Protein AF-A0A9J6H574-F1 (afdb_monomer)

pLDDT: mean 75.11, std 22.9, range [31.8, 98.25]

Radius of gyration: 44.52 Å; Cα contacts (8 Å, |Δi|>4): 53; chains: 1; bounding box: 113×46×128 Å

Sequence (258 aa):
MANPFEQPQRWDEVLANVDYLVARPLTIRAIRERLDLLIGYFRRNDRVNLRKSGTEEQYGEKERLLQDVSDLAREFSYAPRTQPRKGNATAQRKPTELLLAQKTRDAALPTVRVPPAVRQQSCKRPAAPFAQHTEAATVDAVSFVTRESAQPCDSQQIRGLRGLQTLGMMLLEKREVNEFTIKQRELDLQEQRMAHGEERLALDERKLMLEEKKFHMEASSRAQEHKEIIQEVKKLFEEQEKRIEELVKENLSCFSKV

Organism: Haemaphysalis longicornis (NCBI:txid44386)

Secondary structure (DSSP, 8-state):
---TTT-GGGHHHHHHHHHHHH-S---HHHHHHHHHHHHHHHHTT-HHHHTTSS-HHHHHHHHHHHHHHHHHHHHTT--------SS----------------------------------------------------------------------TTSHHHHHHHHHHHHHHHHHHHHHHHHHHHHHHHHHHHHHHHHHHHHHHHHHHHHHHHHHHHHHHHHHHHHHHHHHHHHHHHHHHHHHHHHHHHHHHHTT-

Solvent-accessible surface area (backbone atoms only — not comparable to full-atom values): 16681 Å² total; per-residue (Å²): 134,88,56,52,80,80,38,78,72,46,40,57,58,53,41,55,55,47,31,68,72,67,72,47,95,73,48,62,66,58,53,49,55,54,48,22,46,50,50,48,34,56,80,65,65,40,56,72,73,65,65,75,66,76,56,76,68,55,45,54,54,50,50,52,53,49,48,55,52,48,52,53,30,56,76,63,69,55,76,65,82,55,77,79,76,85,83,77,90,74,84,77,81,80,90,85,88,91,78,87,89,82,89,87,84,88,84,84,89,89,88,90,87,86,89,87,86,90,88,87,89,79,89,85,84,84,85,88,86,92,86,90,86,86,89,88,82,89,82,89,85,84,89,86,88,83,83,90,83,92,78,92,78,79,98,75,75,76,80,66,61,61,59,56,53,54,53,51,50,54,52,50,54,52,48,51,54,49,51,51,52,51,52,50,53,50,50,53,52,48,51,52,54,48,52,56,50,50,53,52,50,53,52,53,52,52,50,48,54,52,50,52,51,50,50,50,52,50,54,50,50,52,52,49,54,54,50,50,51,52,51,51,54,50,50,54,50,56,52,50,52,52,52,50,52,48,53,52,50,52,53,53,57,59,64,76,76,112

Structure (mmCIF, N/CA/C/O backbone):
data_AF-A0A9J6H574-F1
#
_entry.id   AF-A0A9J6H574-F1
#
loop_
_atom_site.group_PDB
_atom_site.id
_atom_site.type_symbol
_atom_site.label_atom_id
_atom_site.label_alt_id
_atom_site.label_comp_id
_atom_site.label_asym_id
_atom_site.label_entity_id
_atom_site.label_seq_id
_atom_site.pdbx_PDB_ins_code
_atom_site.Cartn_x
_atom_site.Cartn_y
_atom_site.Cartn_z
_atom_site.occupancy
_atom_site.B_iso_or_equiv
_atom_site.auth_seq_id
_atom_site.auth_comp_id
_atom_site.auth_asym_id
_atom_site.auth_atom_id
_atom_site.pdbx_PDB_model_num
ATOM 1 N N . MET A 1 1 ? -21.290 -17.196 -9.070 1.00 53.72 1 MET A N 1
ATOM 2 C CA . MET A 1 1 ? -20.605 -17.224 -10.381 1.00 53.72 1 MET A CA 1
ATOM 3 C C . MET A 1 1 ? -19.699 -18.441 -10.393 1.00 53.72 1 MET A C 1
ATOM 5 O O . MET A 1 1 ? -19.029 -18.659 -9.394 1.00 53.72 1 MET A O 1
ATOM 9 N N . ALA A 1 2 ? -19.767 -19.278 -11.429 1.00 65.69 2 ALA A N 1
ATOM 10 C CA . ALA A 1 2 ? -19.024 -20.540 -11.482 1.00 65.69 2 ALA A CA 1
ATOM 11 C C . ALA A 1 2 ? -17.547 -20.294 -11.831 1.00 65.69 2 ALA A C 1
ATOM 13 O O . ALA A 1 2 ? -17.247 -19.473 -12.697 1.00 65.69 2 ALA A O 1
ATOM 14 N N . ASN A 1 3 ? -16.633 -20.983 -11.146 1.00 79.25 3 ASN A N 1
ATOM 15 C CA . ASN A 1 3 ? -15.198 -20.728 -11.234 1.00 79.25 3 ASN A CA 1
ATOM 16 C C . ASN A 1 3 ? -14.537 -21.536 -12.378 1.00 79.25 3 ASN A C 1
ATOM 18 O O . ASN A 1 3 ? -14.622 -22.768 -12.377 1.00 79.25 3 ASN A O 1
ATOM 22 N N . PRO A 1 4 ? -13.815 -20.900 -13.324 1.00 83.94 4 PRO A N 1
ATOM 23 C CA . PRO A 1 4 ? -13.096 -21.610 -14.385 1.00 83.94 4 PRO A CA 1
ATOM 24 C C . PRO A 1 4 ? -11.941 -22.497 -13.893 1.00 83.94 4 PRO A C 1
ATOM 26 O O . PRO A 1 4 ? -11.497 -23.381 -14.629 1.00 83.94 4 PRO A O 1
ATOM 29 N N . PHE A 1 5 ? -11.450 -22.309 -12.666 1.00 83.44 5 PHE A N 1
ATOM 30 C CA . PHE A 1 5 ? -10.445 -23.198 -12.073 1.00 83.44 5 PHE A CA 1
ATOM 31 C C . PHE A 1 5 ? -11.032 -24.516 -11.550 1.00 83.44 5 PHE A C 1
ATOM 33 O O . PHE A 1 5 ? -10.306 -25.501 -11.461 1.00 83.44 5 PHE A O 1
ATOM 40 N N . GLU A 1 6 ? -12.333 -24.556 -11.254 1.00 85.19 6 GLU A N 1
ATOM 41 C CA . GLU A 1 6 ? -13.034 -25.751 -10.771 1.00 85.19 6 GLU A CA 1
ATOM 42 C C . GLU A 1 6 ? -13.477 -26.655 -11.931 1.00 85.19 6 GLU A C 1
ATOM 44 O O . GLU A 1 6 ? -13.300 -27.871 -11.898 1.00 85.19 6 GLU A O 1
ATOM 49 N N . GLN A 1 7 ? -14.033 -26.051 -12.986 1.00 86.38 7 GLN A N 1
ATOM 50 C CA . GLN A 1 7 ? -14.589 -26.764 -14.136 1.00 86.38 7 GLN A CA 1
ATOM 51 C C . GLN A 1 7 ? -13.883 -26.340 -15.432 1.00 86.38 7 GLN A C 1
ATOM 53 O O . GLN A 1 7 ? -14.095 -25.222 -15.909 1.00 86.38 7 GLN A O 1
ATOM 58 N N . PRO A 1 8 ? -13.109 -27.234 -16.083 1.00 83.38 8 PRO A N 1
ATOM 59 C CA . PRO A 1 8 ? -12.386 -26.911 -17.314 1.00 83.38 8 PRO A CA 1
ATOM 60 C C . PRO A 1 8 ? -13.264 -26.422 -18.476 1.00 83.38 8 PRO A C 1
ATOM 62 O O . PRO A 1 8 ? -12.769 -25.673 -19.314 1.00 83.38 8 PRO A O 1
ATOM 65 N N . GLN A 1 9 ? -14.541 -26.815 -18.511 1.00 86.56 9 GLN A N 1
ATOM 66 C CA . GLN A 1 9 ? -15.521 -26.429 -19.538 1.00 86.56 9 GLN A CA 1
ATOM 67 C C . GLN A 1 9 ? -15.923 -24.947 -19.453 1.00 86.56 9 GLN A C 1
ATOM 69 O O . GLN A 1 9 ? -16.298 -24.332 -20.440 1.00 86.56 9 GLN A O 1
ATOM 74 N N . ARG A 1 10 ? -15.785 -24.309 -18.285 1.00 87.56 10 ARG A N 1
ATOM 75 C CA . ARG A 1 10 ? -16.146 -22.888 -18.110 1.00 87.56 10 ARG A CA 1
ATOM 76 C C . ARG A 1 10 ? -15.182 -21.934 -18.804 1.00 87.56 10 ARG A C 1
ATOM 78 O O . ARG A 1 10 ? -15.475 -20.754 -18.965 1.00 87.56 10 ARG A O 1
ATOM 85 N N . TRP A 1 11 ? -14.037 -22.438 -19.252 1.00 89.88 11 TRP A N 1
ATOM 86 C CA . TRP A 1 11 ? -13.137 -21.663 -20.092 1.00 89.88 11 TRP A CA 1
ATOM 87 C C . TRP A 1 11 ? -13.736 -21.328 -21.458 1.00 89.88 11 TRP A C 1
ATOM 89 O O . TRP A 1 11 ? -13.306 -20.343 -22.051 1.00 89.88 11 TRP A O 1
ATOM 99 N N . ASP A 1 12 ? -14.734 -22.085 -21.917 1.00 89.44 12 ASP A N 1
ATOM 100 C CA . ASP A 1 12 ? -15.471 -21.784 -23.145 1.00 89.44 12 ASP A CA 1
ATOM 101 C C . ASP A 1 12 ? -16.289 -20.489 -22.993 1.00 89.44 12 ASP A C 1
ATOM 103 O O . ASP A 1 12 ? -16.298 -19.644 -23.886 1.00 89.44 12 ASP A O 1
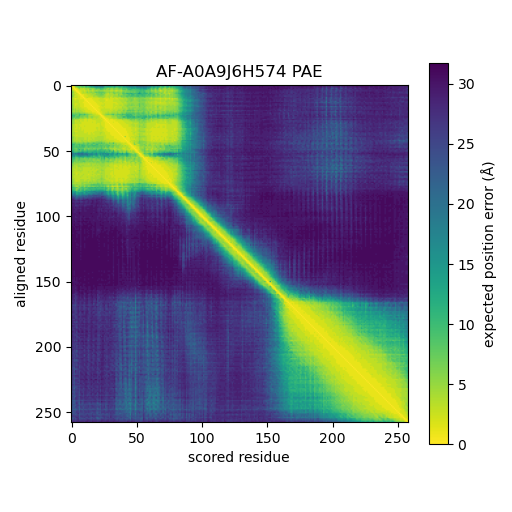ATOM 107 N N . GLU A 1 13 ? -16.894 -20.265 -21.820 1.00 89.75 13 GLU A N 1
ATOM 108 C CA . GLU A 1 13 ? -17.616 -19.023 -21.500 1.00 89.75 13 GLU A CA 1
ATOM 109 C C . GLU A 1 13 ? -16.662 -17.827 -21.400 1.00 89.75 13 GLU A C 1
ATOM 111 O O . GLU A 1 13 ? -16.940 -16.744 -21.917 1.00 89.75 13 GLU A O 1
ATOM 116 N N . VAL A 1 14 ? -15.501 -18.028 -20.764 1.00 89.94 14 VAL A N 1
ATOM 117 C CA . VAL A 1 14 ? -14.454 -17.000 -20.690 1.00 89.94 14 VAL A CA 1
ATOM 118 C C . VAL A 1 14 ? -13.953 -16.650 -22.090 1.00 89.94 14 VAL A C 1
ATOM 120 O O . VAL A 1 14 ? -13.779 -15.472 -22.389 1.00 89.94 14 VAL A O 1
ATOM 123 N N . LEU A 1 15 ? -13.753 -17.647 -22.956 1.00 90.88 15 LEU A N 1
ATOM 124 C CA . LEU A 1 15 ? -13.363 -17.424 -24.344 1.00 90.88 15 LEU A CA 1
ATOM 125 C C . LEU A 1 15 ? -14.415 -16.601 -25.089 1.00 90.88 15 LEU A C 1
ATOM 127 O O . LEU A 1 15 ? -14.055 -15.584 -25.669 1.00 90.88 15 LEU A O 1
ATOM 131 N N . ALA A 1 16 ? -15.694 -16.978 -25.018 1.00 88.88 16 ALA A N 1
ATOM 132 C CA . ALA A 1 16 ? -16.769 -16.251 -25.693 1.00 88.88 16 ALA A CA 1
ATOM 133 C C . ALA A 1 16 ? -16.827 -14.770 -25.271 1.00 88.88 16 ALA A C 1
ATOM 135 O O . ALA A 1 16 ? -16.942 -13.880 -26.116 1.00 88.88 16 ALA A O 1
ATOM 136 N N . ASN A 1 17 ? -16.676 -14.493 -23.972 1.00 89.62 17 ASN A N 1
ATOM 137 C CA . ASN A 1 17 ? -16.662 -13.127 -23.446 1.00 89.62 17 ASN A CA 1
ATOM 138 C C . ASN A 1 17 ? -15.433 -12.334 -23.912 1.00 89.62 17 ASN A C 1
ATOM 140 O O . ASN A 1 17 ? -15.542 -11.161 -24.266 1.00 89.62 17 ASN A O 1
ATOM 144 N N . VAL A 1 18 ? -14.252 -12.957 -23.910 1.00 89.50 18 VAL A N 1
ATOM 145 C CA . VAL A 1 18 ? -13.010 -12.294 -24.325 1.00 89.50 18 VAL A CA 1
ATOM 146 C C . VAL A 1 18 ? -12.987 -12.068 -25.838 1.00 89.50 18 VAL A C 1
ATOM 148 O O . VAL A 1 18 ? -12.584 -10.991 -26.271 1.00 89.50 18 VAL A O 1
ATOM 151 N N . ASP A 1 19 ? -13.458 -13.022 -26.638 1.00 89.75 19 ASP A N 1
ATOM 152 C CA . ASP A 1 19 ? -13.571 -12.883 -28.093 1.00 89.75 19 ASP A CA 1
ATOM 153 C C . ASP A 1 19 ? -14.522 -11.738 -28.467 1.00 89.75 19 ASP A C 1
ATOM 155 O O . ASP A 1 19 ? -14.195 -10.933 -29.343 1.00 89.75 19 ASP A O 1
ATOM 159 N N . TYR A 1 20 ? -15.646 -11.601 -27.751 1.00 89.06 20 TYR A N 1
ATOM 160 C CA . TYR A 1 20 ? -16.572 -10.477 -27.916 1.00 89.06 20 TYR A CA 1
ATOM 161 C C . TYR A 1 20 ? -15.906 -9.121 -27.628 1.00 89.06 20 TYR A C 1
ATOM 163 O O . TYR A 1 20 ? -16.097 -8.166 -28.378 1.00 89.06 20 TYR A O 1
ATOM 171 N N . LEU A 1 21 ? -15.089 -9.030 -26.573 1.00 88.69 21 LEU A N 1
ATOM 172 C CA . LEU A 1 21 ? -14.438 -7.778 -26.166 1.00 88.69 21 LEU A CA 1
ATOM 173 C C . LEU A 1 21 ? -13.226 -7.405 -27.027 1.00 88.69 21 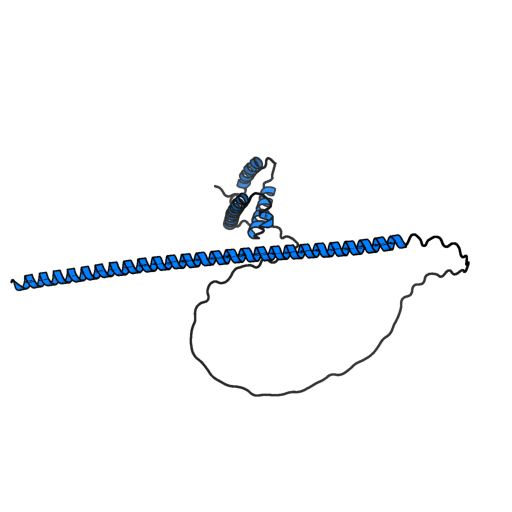LEU A C 1
ATOM 175 O O . LEU A 1 21 ? -13.002 -6.231 -27.316 1.00 88.69 21 LEU A O 1
ATOM 179 N N . VAL A 1 22 ? -12.403 -8.387 -27.395 1.00 86.38 22 VAL A N 1
ATOM 180 C CA . VAL A 1 22 ? -11.143 -8.161 -28.119 1.00 86.38 22 VAL A CA 1
ATOM 181 C C . VAL A 1 22 ? -11.378 -8.091 -29.632 1.00 86.38 22 VAL A C 1
ATOM 183 O O . VAL A 1 22 ? -10.509 -7.603 -30.358 1.00 86.38 22 VAL A O 1
ATOM 186 N N . ALA A 1 23 ? -12.545 -8.546 -30.111 1.00 86.12 23 ALA A N 1
ATOM 187 C CA . ALA A 1 23 ? -12.909 -8.624 -31.527 1.00 86.12 23 ALA A CA 1
ATOM 188 C C . ALA A 1 23 ? -11.833 -9.335 -32.375 1.00 86.12 23 ALA A C 1
ATOM 190 O O . ALA A 1 23 ? -11.574 -8.985 -33.529 1.00 86.12 23 ALA A O 1
ATOM 191 N N . ARG A 1 24 ? -11.153 -10.322 -31.779 1.00 84.94 24 ARG A N 1
ATOM 192 C CA . ARG A 1 24 ? -10.133 -11.163 -32.416 1.00 84.94 24 ARG A CA 1
ATOM 193 C C . ARG A 1 24 ? -10.326 -12.599 -31.944 1.00 84.94 24 ARG A C 1
ATOM 195 O O . ARG A 1 24 ? -10.570 -12.775 -30.755 1.00 84.94 24 ARG A O 1
ATOM 202 N N . PRO A 1 25 ? -10.152 -13.600 -32.822 1.00 83.06 25 PRO A N 1
ATOM 203 C CA . PRO A 1 25 ? -10.277 -14.995 -32.429 1.00 83.06 25 PRO A CA 1
ATOM 204 C C . PRO A 1 25 ? -9.109 -15.370 -31.517 1.00 83.06 25 PRO A C 1
ATOM 206 O O . PRO A 1 25 ? -7.952 -15.410 -31.952 1.00 83.06 25 PRO A O 1
ATOM 209 N N . LEU A 1 26 ? -9.396 -15.622 -30.245 1.00 89.31 26 LEU A N 1
ATOM 210 C CA . LEU A 1 26 ? -8.428 -16.164 -29.307 1.00 89.31 26 LEU A CA 1
ATOM 211 C C . LEU A 1 26 ? -8.672 -17.659 -29.112 1.00 89.31 26 LEU A C 1
ATOM 213 O O . LEU A 1 26 ? -9.647 -18.246 -29.565 1.00 89.31 26 LEU A O 1
ATOM 217 N N . THR A 1 27 ? -7.712 -18.319 -28.476 1.00 92.44 27 THR A N 1
ATOM 218 C CA . THR A 1 27 ? -7.868 -19.715 -28.063 1.00 92.44 27 THR A CA 1
ATOM 219 C C . THR A 1 27 ? -7.874 -19.771 -26.545 1.00 92.44 27 THR A C 1
ATOM 221 O O . THR A 1 27 ? -7.185 -18.981 -25.894 1.00 92.44 27 THR A O 1
ATOM 224 N N . ILE A 1 28 ? -8.579 -20.748 -25.965 1.00 90.69 28 ILE A N 1
ATOM 225 C CA . ILE A 1 28 ? -8.560 -21.006 -24.511 1.00 90.69 28 ILE A CA 1
ATOM 226 C C . ILE A 1 28 ? -7.122 -21.091 -23.999 1.00 90.69 28 ILE A C 1
ATOM 228 O O . ILE A 1 28 ? -6.782 -20.550 -22.948 1.00 90.69 28 ILE A O 1
ATOM 232 N N . ARG A 1 29 ? -6.253 -21.743 -24.779 1.00 91.06 29 ARG A N 1
ATOM 233 C CA . ARG A 1 29 ? -4.828 -21.851 -24.486 1.00 91.06 29 ARG A CA 1
ATOM 234 C C . ARG A 1 29 ? -4.163 -20.478 -24.380 1.00 91.06 29 ARG A C 1
ATOM 236 O O . ARG A 1 29 ? -3.498 -20.229 -23.383 1.00 91.06 29 ARG A O 1
ATOM 243 N N . ALA A 1 30 ? -4.363 -19.593 -25.357 1.00 89.00 30 ALA A N 1
ATOM 244 C CA . ALA A 1 30 ? -3.785 -18.249 -25.338 1.00 89.00 30 ALA A CA 1
ATOM 245 C C . ALA A 1 30 ? -4.279 -17.422 -24.138 1.00 89.00 30 ALA A C 1
ATOM 247 O O . ALA A 1 30 ? -3.493 -16.707 -23.517 1.00 89.00 30 ALA A O 1
ATOM 248 N N . ILE A 1 31 ? -5.560 -17.553 -23.774 1.00 90.69 31 ILE A N 1
ATOM 249 C CA . ILE A 1 31 ? -6.139 -16.871 -22.607 1.00 90.69 31 ILE A CA 1
ATOM 250 C C . ILE A 1 31 ? -5.502 -17.390 -21.314 1.00 90.69 31 ILE A C 1
ATOM 252 O O . ILE A 1 31 ? -5.059 -16.590 -20.491 1.00 90.69 31 ILE A O 1
ATOM 256 N N . ARG A 1 32 ? -5.389 -18.713 -21.150 1.00 90.88 32 ARG A N 1
ATOM 257 C CA . ARG A 1 32 ? -4.738 -19.333 -19.984 1.00 90.88 32 ARG A CA 1
ATOM 258 C C . ARG A 1 32 ? -3.267 -18.951 -19.876 1.00 90.88 32 ARG A C 1
ATOM 260 O O . ARG A 1 32 ? -2.828 -18.534 -18.812 1.00 90.88 32 ARG A O 1
ATOM 267 N N . GLU A 1 33 ? -2.518 -19.023 -20.975 1.00 90.25 33 GLU A N 1
ATOM 268 C CA . GLU A 1 33 ? -1.108 -18.614 -21.013 1.00 90.25 33 GLU A CA 1
ATOM 269 C C . GLU A 1 33 ? -0.953 -17.137 -20.627 1.00 90.25 33 GLU A C 1
ATOM 271 O O . GLU A 1 33 ? -0.072 -16.778 -19.841 1.00 90.25 33 GLU A O 1
ATOM 276 N N . ARG A 1 34 ? -1.842 -16.267 -21.122 1.00 89.75 34 ARG A N 1
ATOM 277 C CA . ARG A 1 34 ? -1.845 -14.852 -20.747 1.00 89.75 34 ARG A CA 1
ATOM 278 C C . ARG A 1 34 ? -2.180 -14.651 -19.271 1.00 89.75 34 ARG A C 1
ATOM 280 O O . ARG A 1 34 ? -1.541 -13.817 -18.628 1.00 89.75 34 ARG A O 1
ATOM 287 N N . LEU A 1 35 ? -3.148 -15.389 -18.738 1.00 90.19 35 LEU A N 1
ATOM 288 C CA . LEU A 1 35 ? -3.532 -15.309 -17.334 1.00 90.19 35 LEU A CA 1
ATOM 289 C C . LEU A 1 35 ? -2.399 -15.777 -16.414 1.00 90.19 35 LEU A C 1
ATOM 291 O O . LEU A 1 35 ? -2.045 -15.067 -15.476 1.00 90.19 35 LEU A O 1
ATOM 295 N N . ASP A 1 36 ? -1.771 -16.909 -16.729 1.00 90.94 36 ASP A N 1
ATOM 296 C CA . ASP A 1 36 ? -0.627 -17.447 -15.991 1.00 90.94 36 ASP A CA 1
ATOM 297 C C . ASP A 1 36 ? 0.532 -16.446 -15.947 1.00 90.94 36 ASP A C 1
ATOM 299 O O . ASP A 1 36 ? 1.157 -16.254 -14.901 1.00 90.94 36 ASP A O 1
ATOM 303 N N . LEU A 1 37 ? 0.802 -15.755 -17.061 1.00 90.19 37 LEU A N 1
ATOM 304 C CA . LEU A 1 37 ? 1.796 -14.683 -17.106 1.00 90.19 37 LEU A CA 1
ATOM 305 C C . LEU A 1 37 ? 1.426 -13.516 -16.184 1.00 90.19 37 LEU A C 1
ATOM 307 O O . LEU A 1 37 ? 2.292 -13.028 -15.458 1.00 90.19 37 LEU A O 1
ATOM 311 N N . LEU A 1 38 ? 0.164 -13.076 -16.187 1.00 90.06 38 LEU A N 1
ATOM 312 C CA . LEU A 1 38 ? -0.302 -11.974 -15.340 1.00 90.06 38 LEU A CA 1
ATOM 313 C C . LEU A 1 38 ? -0.234 -12.325 -13.850 1.00 90.06 38 LEU A C 1
ATOM 315 O O . LEU A 1 38 ? 0.330 -11.549 -13.080 1.00 90.06 38 LEU A O 1
ATOM 319 N N . ILE A 1 39 ? -0.712 -13.509 -13.458 1.00 90.44 39 ILE A N 1
ATOM 320 C CA . ILE A 1 39 ? -0.572 -14.030 -12.089 1.00 90.44 39 ILE A CA 1
ATOM 321 C C . ILE A 1 39 ? 0.915 -14.147 -11.727 1.00 90.44 39 ILE A C 1
ATOM 323 O O . ILE A 1 39 ? 1.331 -13.806 -10.621 1.00 90.44 39 ILE A O 1
ATOM 327 N N . GLY A 1 40 ? 1.748 -14.576 -12.675 1.00 88.69 40 GLY A N 1
ATOM 328 C CA . GLY A 1 40 ? 3.192 -14.669 -12.512 1.00 88.69 40 GLY A CA 1
ATOM 329 C C . GLY A 1 40 ? 3.893 -13.334 -12.274 1.00 88.69 40 GLY A C 1
ATOM 330 O O . GLY A 1 40 ? 4.846 -13.293 -11.494 1.00 88.69 40 GLY A O 1
ATOM 331 N N . TYR A 1 41 ? 3.466 -12.261 -12.942 1.00 88.31 41 TYR A N 1
ATOM 332 C CA . TYR A 1 41 ? 3.966 -10.907 -12.687 1.00 88.31 41 TYR A CA 1
ATOM 333 C C . TYR A 1 41 ? 3.453 -10.367 -11.356 1.00 88.31 41 TYR A C 1
ATOM 335 O O . TYR A 1 41 ? 4.230 -9.782 -10.604 1.00 88.31 41 TYR A O 1
ATOM 343 N N . PHE A 1 42 ? 2.182 -10.624 -11.043 1.00 89.06 42 PHE A N 1
ATOM 344 C CA . PHE A 1 42 ? 1.550 -10.215 -9.794 1.00 89.06 42 PHE A CA 1
ATOM 345 C C . PHE A 1 42 ? 2.245 -10.828 -8.574 1.00 89.06 42 PHE A C 1
ATOM 347 O O . PHE A 1 42 ? 2.722 -10.103 -7.706 1.00 89.06 42 PHE A O 1
ATOM 354 N N . ARG A 1 43 ? 2.450 -12.152 -8.562 1.00 86.88 43 ARG A N 1
ATOM 355 C CA . ARG A 1 43 ? 3.162 -12.856 -7.478 1.00 86.88 43 ARG A CA 1
ATOM 356 C C . ARG A 1 43 ? 4.620 -12.415 -7.311 1.00 86.88 43 ARG A C 1
ATOM 358 O O . ARG A 1 43 ? 5.179 -12.558 -6.231 1.00 86.88 43 ARG A O 1
ATOM 365 N N . ARG A 1 44 ? 5.245 -11.894 -8.373 1.00 87.12 44 ARG A N 1
ATOM 366 C CA . ARG A 1 44 ? 6.612 -11.337 -8.358 1.00 87.12 44 ARG A CA 1
ATOM 367 C C . ARG A 1 44 ? 6.653 -9.835 -8.066 1.00 87.12 44 ARG A C 1
ATOM 369 O O . ARG A 1 44 ? 7.734 -9.252 -8.085 1.00 87.12 44 ARG A O 1
ATOM 376 N N . ASN A 1 45 ? 5.497 -9.217 -7.826 1.00 83.50 45 ASN A N 1
ATOM 377 C CA . ASN A 1 45 ? 5.334 -7.780 -7.634 1.00 83.50 45 ASN A CA 1
ATOM 378 C C . ASN A 1 45 ? 6.005 -6.943 -8.746 1.00 83.50 45 ASN A C 1
ATOM 380 O O . ASN A 1 45 ? 6.581 -5.882 -8.501 1.00 83.50 45 ASN A O 1
ATOM 384 N N . ASP A 1 46 ? 5.966 -7.435 -9.991 1.00 83.38 46 ASP A N 1
ATOM 385 C CA . ASP A 1 46 ? 6.578 -6.779 -11.151 1.00 83.38 46 ASP A CA 1
ATOM 386 C C . ASP A 1 46 ? 5.668 -5.661 -11.678 1.00 83.38 46 ASP A C 1
ATOM 388 O O . ASP A 1 46 ? 5.002 -5.763 -12.718 1.00 83.38 46 ASP A O 1
ATOM 392 N N . ARG A 1 47 ? 5.625 -4.569 -10.909 1.00 80.12 47 ARG A N 1
ATOM 393 C CA . ARG A 1 47 ? 4.775 -3.405 -11.179 1.00 80.12 47 ARG A CA 1
ATOM 394 C C . ARG A 1 47 ? 5.097 -2.743 -12.512 1.00 80.12 47 ARG A C 1
ATOM 396 O O . ARG A 1 47 ? 4.199 -2.179 -13.120 1.00 80.12 47 ARG A O 1
ATOM 403 N N . VAL A 1 48 ? 6.330 -2.850 -13.007 1.00 78.31 48 VAL A N 1
ATOM 404 C CA . VAL A 1 48 ? 6.724 -2.276 -14.303 1.00 78.31 48 VAL A CA 1
ATOM 405 C C . VAL A 1 48 ? 6.000 -2.977 -15.448 1.00 78.31 48 VAL A C 1
ATOM 407 O O . VAL A 1 48 ? 5.508 -2.312 -16.352 1.00 78.31 48 VAL A O 1
ATOM 410 N N . ASN A 1 49 ? 5.886 -4.308 -15.418 1.00 76.44 49 ASN A N 1
ATOM 411 C CA . ASN A 1 49 ? 5.164 -5.046 -16.458 1.00 76.44 49 ASN A CA 1
ATO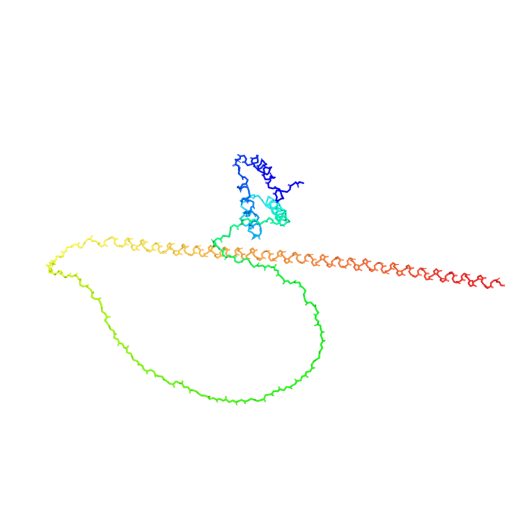M 412 C C . ASN A 1 49 ? 3.638 -4.974 -16.299 1.00 76.44 49 ASN A C 1
ATOM 414 O O . ASN A 1 49 ? 2.919 -4.992 -17.300 1.00 76.44 49 ASN A O 1
ATOM 418 N N . LEU A 1 50 ? 3.137 -4.828 -15.070 1.00 76.56 50 LEU A N 1
ATOM 419 C CA . LEU A 1 50 ? 1.712 -4.606 -14.801 1.00 76.56 50 LEU A CA 1
ATOM 420 C C . LEU A 1 50 ? 1.239 -3.209 -15.240 1.00 76.56 50 LEU A C 1
ATOM 422 O O . LEU A 1 50 ? 0.119 -3.108 -15.751 1.00 76.56 50 LEU A O 1
ATOM 426 N N . ARG A 1 51 ? 2.117 -2.195 -15.125 1.00 80.38 51 ARG A N 1
ATOM 427 C CA . ARG A 1 51 ? 1.908 -0.773 -15.468 1.00 80.38 51 ARG A CA 1
ATOM 428 C C . ARG A 1 51 ? 2.084 -0.404 -16.948 1.00 80.38 51 ARG A C 1
ATOM 430 O O . ARG A 1 51 ? 2.158 0.767 -17.287 1.00 80.38 51 ARG A O 1
ATOM 437 N N . LYS A 1 52 ? 2.202 -1.373 -17.855 1.00 73.00 52 LYS A N 1
ATOM 438 C CA . LYS A 1 52 ? 2.383 -1.090 -19.296 1.00 73.00 52 LYS A CA 1
ATOM 439 C C . LYS A 1 52 ? 1.082 -0.786 -20.047 1.00 73.00 52 LYS A C 1
ATOM 441 O O . LYS A 1 52 ? 1.123 -0.553 -21.249 1.00 73.00 52 LYS A O 1
ATOM 446 N N . SER A 1 53 ? -0.069 -0.847 -19.385 1.00 57.62 53 SER A N 1
ATOM 447 C CA . SER A 1 53 ? -1.381 -0.809 -20.037 1.00 57.62 53 SER A CA 1
ATOM 448 C C . SER A 1 53 ? -2.416 -0.089 -19.164 1.00 57.62 53 SER A C 1
ATOM 450 O O . SER A 1 53 ? -2.994 -0.742 -18.295 1.00 57.62 53 SER A O 1
ATOM 452 N N . GLY A 1 54 ? -2.643 1.210 -19.395 1.00 66.25 54 GLY A N 1
ATOM 453 C CA . GLY A 1 54 ? -3.730 1.983 -18.773 1.00 66.25 54 GLY A CA 1
ATOM 454 C C . GLY A 1 54 ? -3.342 3.244 -17.985 1.00 66.25 54 GLY A C 1
ATOM 455 O O . GLY A 1 54 ? -2.166 3.596 -17.865 1.00 66.25 54 GLY A O 1
ATOM 456 N N . THR A 1 55 ? -4.365 3.934 -17.477 1.00 73.56 55 THR A N 1
ATOM 457 C CA . THR A 1 55 ? -4.285 5.037 -16.500 1.00 73.56 55 THR A CA 1
ATOM 458 C C . THR A 1 55 ? -4.145 4.499 -15.067 1.00 73.56 55 THR A C 1
ATOM 460 O O . THR A 1 55 ? -4.304 3.302 -14.832 1.00 73.56 55 THR A O 1
ATOM 463 N N . GLU A 1 56 ? -3.837 5.362 -14.090 1.00 72.62 56 GLU A N 1
ATOM 464 C CA . GLU A 1 56 ? -3.612 4.956 -12.688 1.00 72.62 56 GLU A CA 1
ATOM 465 C C . GLU A 1 56 ? -4.779 4.156 -12.082 1.00 72.62 56 GLU A C 1
ATOM 467 O O . GLU A 1 56 ? -4.565 3.102 -11.482 1.00 72.62 56 GLU A O 1
ATOM 472 N N . GLU A 1 57 ? -6.013 4.591 -12.328 1.00 73.12 57 GLU A N 1
ATOM 473 C CA . GLU A 1 57 ? -7.231 3.937 -11.831 1.00 73.12 57 GLU A CA 1
ATOM 474 C C . GLU A 1 57 ? -7.423 2.531 -12.416 1.00 73.12 57 GLU A C 1
ATOM 476 O O . GLU A 1 57 ? -7.747 1.583 -11.697 1.00 73.12 57 GLU A O 1
ATOM 481 N N . GLN A 1 58 ? -7.116 2.362 -13.706 1.00 80.06 58 GLN A N 1
ATOM 482 C CA . GLN A 1 58 ? -7.181 1.066 -14.387 1.00 80.06 58 GLN A CA 1
ATOM 483 C C . GLN A 1 58 ? -6.166 0.070 -13.809 1.00 80.06 58 GLN A C 1
ATOM 485 O O . GLN A 1 58 ? -6.406 -1.139 -13.820 1.00 80.06 58 GLN A O 1
ATOM 490 N N . TYR A 1 59 ? -5.033 0.548 -13.277 1.00 82.12 59 TYR A N 1
ATOM 491 C CA . TYR A 1 59 ? -4.074 -0.321 -12.594 1.00 82.12 59 TYR A CA 1
ATOM 492 C C . TYR A 1 59 ? -4.577 -0.800 -11.243 1.00 82.12 59 TYR A C 1
ATOM 494 O O . TYR A 1 59 ? -4.386 -1.975 -10.940 1.00 82.12 59 TYR A O 1
ATOM 502 N N . GLY A 1 60 ? -5.211 0.073 -10.458 1.00 83.50 60 GLY A N 1
ATOM 503 C CA . GLY A 1 60 ? -5.764 -0.301 -9.157 1.00 83.50 60 GLY A CA 1
ATOM 504 C C . GLY A 1 60 ? -6.837 -1.381 -9.288 1.00 83.50 60 GLY A C 1
ATOM 505 O O . GLY A 1 60 ? -6.790 -2.397 -8.595 1.00 83.50 60 GLY A O 1
ATOM 506 N N . GLU A 1 61 ? -7.755 -1.215 -10.243 1.00 86.31 61 GLU A N 1
ATOM 507 C CA . GLU A 1 61 ? -8.783 -2.220 -10.529 1.00 86.31 61 GLU A CA 1
ATOM 508 C C . GLU A 1 61 ? -8.169 -3.537 -11.022 1.00 86.31 61 GLU A C 1
ATOM 510 O O . GLU A 1 61 ? -8.492 -4.610 -10.514 1.00 86.31 61 GLU A O 1
ATOM 515 N N . LYS A 1 62 ? -7.208 -3.472 -11.949 1.00 89.25 62 LYS A N 1
ATOM 516 C CA . LYS A 1 62 ? -6.486 -4.652 -12.438 1.00 89.25 62 LYS A CA 1
ATOM 517 C C . LYS A 1 62 ? -5.718 -5.378 -11.327 1.00 89.25 62 LYS A C 1
ATOM 519 O O . LYS A 1 62 ? -5.680 -6.605 -11.337 1.00 89.25 62 LYS A O 1
ATOM 524 N N . GLU A 1 63 ? -5.095 -4.660 -10.391 1.00 89.31 63 GLU A N 1
ATOM 525 C CA . GLU A 1 63 ? -4.383 -5.242 -9.241 1.00 89.31 63 GLU A CA 1
ATOM 526 C C . GLU A 1 63 ? -5.362 -5.971 -8.314 1.00 89.31 63 GLU A C 1
ATOM 528 O O . GLU A 1 63 ? -5.107 -7.116 -7.944 1.00 89.31 63 GLU A O 1
ATOM 533 N N . ARG A 1 64 ? -6.521 -5.361 -8.033 1.00 91.50 64 ARG A N 1
ATOM 534 C CA . ARG A 1 64 ? -7.600 -5.986 -7.258 1.00 91.50 64 ARG A CA 1
ATOM 535 C C . ARG A 1 64 ? -8.129 -7.255 -7.931 1.00 91.50 64 ARG A C 1
ATOM 537 O O . ARG A 1 64 ? -8.190 -8.297 -7.292 1.00 91.50 64 ARG A O 1
ATOM 544 N N . LEU A 1 65 ? -8.426 -7.200 -9.229 1.00 92.12 65 LEU A N 1
ATOM 545 C CA . LEU A 1 65 ? -8.894 -8.366 -9.985 1.00 92.12 65 LEU A CA 1
ATOM 546 C C . LEU A 1 65 ? -7.848 -9.490 -10.014 1.00 92.12 65 LEU A C 1
ATOM 548 O O . LEU A 1 65 ? -8.191 -10.665 -9.918 1.00 92.12 65 LEU A O 1
ATOM 552 N N . LEU A 1 66 ? -6.560 -9.153 -10.134 1.00 92.31 66 LEU A N 1
ATOM 553 C CA . LEU A 1 66 ? -5.487 -10.148 -10.091 1.00 92.31 66 LEU A CA 1
ATOM 554 C C . LEU A 1 66 ? -5.299 -10.758 -8.701 1.00 92.31 66 LEU A C 1
ATOM 556 O O . LEU A 1 66 ? -4.948 -11.936 -8.622 1.00 92.31 66 LEU A O 1
ATOM 560 N N . GLN A 1 67 ? -5.549 -9.998 -7.634 1.00 92.62 67 GLN A N 1
ATOM 561 C CA . GLN A 1 67 ? -5.590 -10.525 -6.273 1.00 92.62 67 GLN A CA 1
ATOM 562 C C . GLN A 1 67 ? -6.724 -11.548 -6.132 1.00 92.62 67 GLN A C 1
ATOM 564 O O . GLN A 1 67 ? -6.444 -12.692 -5.776 1.00 92.62 67 GLN A O 1
ATOM 569 N N . ASP A 1 68 ? -7.951 -11.189 -6.525 1.00 92.25 68 ASP A N 1
ATOM 570 C CA . ASP A 1 68 ? -9.122 -12.075 -6.458 1.00 92.25 68 ASP A CA 1
ATOM 571 C C . ASP A 1 68 ? -8.891 -13.372 -7.255 1.00 92.25 68 ASP A C 1
ATOM 573 O O . ASP A 1 68 ? -9.107 -14.482 -6.766 1.00 92.25 68 ASP A O 1
ATOM 577 N N . VAL A 1 69 ? -8.362 -13.255 -8.478 1.00 91.00 69 VAL A N 1
ATOM 578 C CA . VAL A 1 69 ? -8.030 -14.412 -9.322 1.00 91.00 69 VAL A CA 1
ATOM 579 C C . VAL A 1 69 ? -6.887 -15.243 -8.731 1.00 91.00 69 VAL A C 1
ATOM 581 O O . VAL A 1 69 ? -6.896 -16.468 -8.846 1.00 91.00 69 VAL A O 1
ATOM 584 N N . SER A 1 70 ? -5.892 -14.615 -8.099 1.00 89.44 70 SER A N 1
ATOM 585 C CA . SER A 1 70 ? -4.793 -15.332 -7.445 1.00 89.44 70 SER A CA 1
ATOM 586 C C . SER A 1 70 ? -5.265 -16.092 -6.204 1.00 89.44 70 SER A C 1
ATOM 588 O O . SER A 1 70 ? -4.768 -17.195 -5.959 1.00 89.44 70 SER A O 1
ATOM 590 N N . ASP A 1 71 ? -6.197 -15.531 -5.432 1.00 90.25 71 ASP A N 1
ATOM 591 C CA . ASP A 1 71 ? -6.806 -16.200 -4.283 1.00 90.25 71 ASP A CA 1
ATOM 592 C C . ASP A 1 71 ? -7.677 -17.381 -4.729 1.00 90.25 71 ASP A C 1
ATOM 594 O O . ASP A 1 71 ? -7.492 -18.482 -4.211 1.00 90.25 71 ASP A O 1
ATOM 598 N N . LEU A 1 72 ? -8.500 -17.210 -5.772 1.00 89.44 72 LEU A N 1
ATOM 599 C CA . LEU A 1 72 ? -9.252 -18.310 -6.394 1.00 89.44 72 LEU A CA 1
ATOM 600 C C . LEU A 1 72 ? -8.322 -19.403 -6.936 1.00 89.44 72 LEU A C 1
ATOM 602 O O . LEU A 1 72 ? -8.547 -20.590 -6.719 1.00 89.44 72 LEU A O 1
ATOM 606 N N . ALA A 1 73 ? -7.232 -19.032 -7.608 1.00 87.69 73 ALA A N 1
ATOM 607 C CA . ALA A 1 73 ? -6.247 -20.006 -8.066 1.00 87.69 73 ALA A CA 1
ATOM 608 C C . ALA A 1 73 ? -5.611 -20.773 -6.891 1.00 87.69 73 ALA A C 1
ATOM 610 O O . ALA A 1 73 ? -5.322 -21.961 -7.019 1.00 87.69 73 ALA A O 1
ATOM 611 N N . ARG A 1 74 ? -5.397 -20.120 -5.739 1.00 87.94 74 ARG A N 1
ATOM 612 C CA . ARG A 1 74 ? -4.853 -20.765 -4.534 1.00 87.94 74 ARG A CA 1
ATOM 613 C C . ARG A 1 74 ? -5.861 -21.725 -3.901 1.00 87.94 74 ARG A C 1
ATOM 615 O O . ARG A 1 74 ? -5.465 -22.820 -3.519 1.00 87.94 74 ARG A O 1
ATOM 622 N N . GLU A 1 75 ? -7.128 -21.334 -3.819 1.00 89.19 75 GLU A N 1
ATOM 623 C CA . GLU A 1 75 ? -8.214 -22.140 -3.247 1.00 89.19 75 GLU A CA 1
ATOM 624 C C . GLU A 1 75 ? -8.408 -23.464 -4.003 1.00 89.19 75 GLU A C 1
ATOM 626 O O . GLU A 1 75 ? -8.517 -24.523 -3.391 1.00 89.19 75 GLU A O 1
ATOM 631 N N . PHE A 1 76 ? -8.324 -23.430 -5.334 1.00 85.06 76 PHE A N 1
ATOM 632 C CA . PHE A 1 76 ? -8.499 -24.609 -6.191 1.00 85.06 76 PHE A CA 1
ATOM 633 C C . PHE A 1 76 ? -7.175 -25.302 -6.561 1.00 85.06 76 PHE A C 1
ATOM 635 O O . PHE A 1 76 ? -7.125 -26.100 -7.495 1.00 85.06 76 PHE A O 1
ATOM 642 N N . SER A 1 77 ? -6.084 -25.010 -5.839 1.00 82.88 77 SER A N 1
ATOM 643 C CA . SER A 1 77 ? -4.747 -25.592 -6.069 1.00 82.88 77 SER A CA 1
ATOM 644 C C . SER A 1 77 ? -4.229 -25.451 -7.512 1.00 82.88 77 SER A C 1
ATOM 646 O O . SER A 1 77 ? -3.432 -26.261 -7.993 1.00 82.88 77 SER A O 1
ATOM 648 N N . TYR A 1 78 ? -4.650 -24.402 -8.218 1.00 83.12 78 TYR A N 1
ATOM 649 C CA . TYR A 1 78 ? -4.199 -24.104 -9.568 1.00 83.12 78 TYR A CA 1
ATOM 650 C C . TYR A 1 78 ? -2.770 -23.544 -9.537 1.00 83.12 78 TYR A C 1
ATOM 652 O O . TYR A 1 78 ? -2.492 -22.468 -8.993 1.00 83.12 78 TYR A O 1
ATOM 660 N N . ALA A 1 79 ? -1.843 -24.285 -10.145 1.00 78.88 79 ALA A N 1
ATOM 661 C CA . ALA A 1 79 ? -0.453 -23.881 -10.295 1.00 78.88 79 ALA A CA 1
ATOM 662 C C . ALA A 1 79 ? -0.249 -23.181 -11.655 1.00 78.88 79 ALA A C 1
ATOM 664 O O . ALA A 1 79 ? -0.191 -23.868 -12.680 1.00 78.88 79 ALA A O 1
ATOM 665 N N . PRO A 1 80 ? -0.114 -21.838 -11.697 1.00 78.25 80 PRO A N 1
ATOM 666 C CA . PRO A 1 80 ? 0.134 -21.128 -12.947 1.00 78.25 80 PRO A CA 1
ATOM 667 C C . PRO A 1 80 ? 1.471 -21.575 -13.543 1.00 78.25 80 PRO A C 1
ATOM 669 O O . PRO A 1 80 ? 2.501 -21.593 -12.858 1.00 78.25 80 PRO A O 1
ATOM 672 N N . ARG A 1 81 ? 1.479 -21.921 -14.833 1.00 73.06 81 ARG A N 1
ATOM 673 C CA . ARG A 1 81 ? 2.677 -22.390 -15.540 1.00 73.06 81 ARG A CA 1
ATOM 674 C C . ARG A 1 81 ? 3.539 -21.207 -15.958 1.00 73.06 81 ARG A C 1
ATOM 676 O O . ARG A 1 81 ? 3.700 -20.897 -17.134 1.00 73.06 81 ARG A O 1
ATOM 683 N N . THR A 1 82 ? 4.137 -20.530 -14.987 1.00 68.81 82 THR A N 1
ATOM 684 C CA . THR A 1 82 ? 5.111 -19.482 -15.284 1.00 68.81 82 THR A CA 1
ATOM 685 C C . THR A 1 82 ? 6.447 -20.132 -15.606 1.00 68.81 82 THR A C 1
ATOM 687 O O . THR A 1 82 ? 7.115 -20.639 -14.704 1.00 68.81 82 THR A O 1
ATOM 690 N N . GLN A 1 83 ? 6.859 -20.124 -16.877 1.00 56.34 83 GLN A N 1
ATOM 691 C CA . GLN A 1 83 ? 8.216 -20.552 -17.209 1.00 56.34 83 GLN A CA 1
ATOM 692 C C . GLN A 1 83 ? 9.234 -19.671 -16.461 1.00 56.34 83 GLN A C 1
ATOM 694 O O . GLN A 1 83 ? 9.095 -18.437 -16.451 1.00 56.34 83 GLN A O 1
ATOM 699 N N . PRO A 1 84 ? 10.247 -20.268 -15.806 1.00 51.22 84 PRO A N 1
ATOM 700 C CA . PRO A 1 84 ? 11.303 -19.498 -15.177 1.00 51.22 84 PRO A CA 1
ATOM 701 C C . PRO A 1 84 ? 12.050 -18.725 -16.263 1.00 51.22 84 PRO A C 1
ATOM 703 O O . PRO A 1 84 ? 12.529 -19.292 -17.244 1.00 51.22 84 PRO A O 1
ATOM 706 N N . ARG A 1 85 ? 12.143 -17.404 -16.092 1.00 50.50 85 ARG A N 1
ATOM 707 C CA . ARG A 1 85 ? 12.988 -16.559 -16.937 1.00 50.50 85 ARG A CA 1
ATOM 708 C C . ARG A 1 85 ? 14.428 -17.060 -16.792 1.00 50.50 85 ARG A C 1
ATOM 710 O O . ARG A 1 85 ? 15.007 -16.958 -15.713 1.00 50.50 85 ARG A O 1
ATOM 717 N N . LYS A 1 86 ? 15.005 -17.597 -17.867 1.00 47.78 86 LYS A N 1
ATOM 718 C CA . LYS A 1 86 ? 16.444 -17.856 -17.963 1.00 47.78 86 LYS A CA 1
ATOM 719 C C . LYS A 1 86 ? 17.133 -16.485 -18.022 1.00 47.78 86 LYS A C 1
ATOM 721 O O . LYS A 1 86 ? 17.033 -15.803 -19.033 1.00 47.78 86 LYS A O 1
ATOM 726 N N . GLY A 1 87 ? 17.751 -16.068 -16.916 1.00 50.16 87 GLY A N 1
ATOM 727 C CA . GLY A 1 87 ? 18.569 -14.851 -16.832 1.00 50.16 87 GLY A CA 1
ATOM 728 C C . GLY A 1 87 ? 17.812 -13.575 -16.446 1.00 50.16 87 GLY A C 1
ATOM 729 O O . GLY A 1 87 ? 17.228 -12.900 -17.287 1.00 50.16 87 GLY A O 1
ATOM 730 N N . ASN A 1 88 ? 17.805 -13.272 -15.146 1.00 35.38 88 ASN A N 1
ATOM 731 C CA . ASN A 1 88 ? 18.222 -11.992 -14.550 1.00 35.38 88 ASN A CA 1
ATOM 732 C C . ASN A 1 88 ? 17.813 -12.019 -13.077 1.00 35.38 88 ASN A C 1
ATOM 734 O O . ASN A 1 88 ? 16.693 -11.674 -12.703 1.00 35.38 88 ASN A O 1
ATOM 738 N N . ALA A 1 89 ? 18.739 -12.497 -12.248 1.00 42.34 89 ALA A N 1
ATOM 739 C CA . ALA A 1 89 ? 18.652 -12.392 -10.806 1.00 42.34 89 ALA A CA 1
ATOM 740 C C . ALA A 1 89 ? 18.855 -10.924 -10.416 1.00 42.34 89 ALA A C 1
ATOM 742 O O . ALA A 1 89 ? 19.977 -10.462 -10.243 1.00 42.34 89 ALA A O 1
ATOM 743 N N . THR A 1 90 ? 17.762 -10.185 -10.273 1.00 42.09 90 THR A N 1
ATOM 744 C CA . THR A 1 90 ? 17.726 -9.063 -9.337 1.00 42.09 90 THR A CA 1
ATOM 745 C C . THR A 1 90 ? 16.984 -9.577 -8.118 1.00 42.09 90 THR A C 1
ATOM 747 O O . THR A 1 90 ? 15.780 -9.824 -8.150 1.00 42.09 90 THR A O 1
ATOM 750 N N . ALA A 1 91 ? 17.762 -9.868 -7.081 1.00 44.28 91 ALA A N 1
ATOM 751 C CA . ALA A 1 91 ? 17.303 -10.389 -5.811 1.00 44.28 91 ALA A CA 1
ATOM 752 C C . ALA A 1 91 ? 16.192 -9.499 -5.232 1.00 44.28 91 ALA A C 1
ATOM 754 O O . ALA A 1 91 ? 16.449 -8.378 -4.800 1.00 44.28 91 ALA A O 1
ATOM 755 N N . GLN A 1 92 ? 14.963 -10.013 -5.186 1.00 41.59 92 GLN A N 1
ATOM 756 C CA . GLN A 1 92 ? 13.965 -9.501 -4.257 1.00 41.59 92 GLN A CA 1
ATOM 757 C C . GLN A 1 92 ? 14.141 -10.223 -2.923 1.00 41.59 92 GLN A C 1
ATOM 759 O O . GLN A 1 92 ? 13.954 -11.436 -2.811 1.00 41.59 92 GLN A O 1
ATOM 764 N N . ARG A 1 93 ? 14.562 -9.450 -1.919 1.00 43.75 93 ARG A N 1
ATOM 765 C CA . ARG A 1 93 ? 14.551 -9.833 -0.509 1.00 43.75 93 ARG A CA 1
ATOM 766 C C . ARG A 1 93 ? 13.106 -10.107 -0.084 1.00 43.75 93 ARG A C 1
ATOM 768 O O . ARG A 1 93 ? 12.235 -9.263 -0.269 1.00 43.75 93 ARG A O 1
ATOM 775 N N . LYS A 1 94 ? 12.878 -11.281 0.503 1.00 38.12 94 LYS A N 1
ATOM 776 C CA . LYS A 1 94 ? 11.663 -11.607 1.260 1.00 38.12 94 LYS A CA 1
ATOM 777 C C . LYS A 1 94 ? 11.585 -10.711 2.508 1.00 38.12 94 LYS A C 1
ATOM 779 O O . LYS A 1 94 ? 12.606 -10.590 3.184 1.00 38.12 94 LYS A O 1
ATOM 784 N N . PRO A 1 95 ? 10.414 -10.178 2.883 1.00 41.00 95 PRO A N 1
ATOM 785 C CA . PRO A 1 95 ? 10.151 -9.755 4.249 1.00 41.00 95 PRO A CA 1
ATOM 786 C C . PRO A 1 95 ? 9.205 -10.766 4.907 1.00 41.00 95 PRO A C 1
ATOM 788 O O . PRO A 1 95 ? 7.995 -10.723 4.699 1.00 41.00 95 PRO A O 1
ATOM 791 N N . THR A 1 96 ? 9.740 -11.713 5.677 1.00 40.28 96 THR A N 1
ATOM 792 C CA . THR A 1 96 ? 8.948 -12.486 6.650 1.00 40.28 96 THR A CA 1
ATOM 793 C C . THR A 1 96 ? 9.870 -13.018 7.740 1.00 40.28 96 THR A C 1
ATOM 795 O O . THR A 1 96 ? 10.661 -13.909 7.461 1.00 40.28 96 THR A O 1
ATOM 798 N N . GLU A 1 97 ? 9.790 -12.416 8.928 1.00 34.78 97 GLU A N 1
ATOM 799 C CA . GLU A 1 97 ? 9.811 -13.053 10.259 1.00 34.78 97 GLU A CA 1
ATOM 800 C C . GLU A 1 97 ? 10.270 -12.036 11.305 1.00 34.78 97 GLU A C 1
ATOM 802 O O . GLU A 1 97 ? 11.460 -11.838 11.500 1.00 34.78 97 GLU A O 1
ATOM 807 N N . LEU A 1 98 ? 9.320 -11.414 12.003 1.00 36.28 98 LEU A N 1
ATOM 808 C CA . LEU A 1 98 ? 9.498 -11.022 13.401 1.00 36.28 98 LEU A CA 1
ATOM 809 C C . LEU A 1 98 ? 8.119 -11.050 14.064 1.00 36.28 98 LEU A C 1
ATOM 811 O O . LEU A 1 98 ? 7.417 -10.046 14.151 1.00 36.28 98 LEU A O 1
ATOM 815 N N . LEU A 1 99 ? 7.729 -12.245 14.504 1.00 36.94 99 LEU A N 1
ATOM 816 C CA . LEU A 1 99 ? 6.659 -12.442 15.468 1.00 36.94 99 LEU A CA 1
ATOM 817 C C . LEU A 1 99 ? 7.208 -13.336 16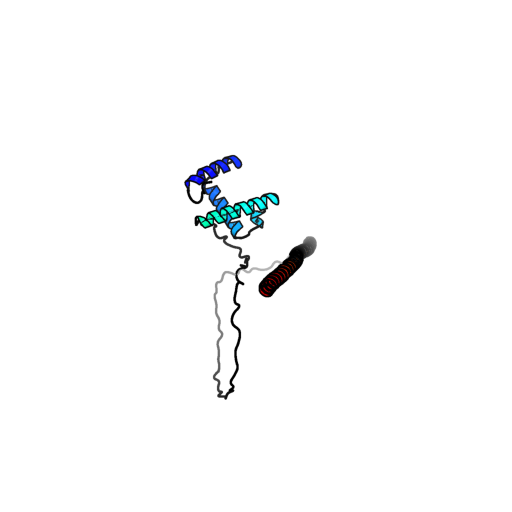.586 1.00 36.94 99 LEU A C 1
ATOM 819 O O . LEU A 1 99 ? 7.640 -14.453 16.333 1.00 36.94 99 LEU A O 1
ATOM 823 N N . LEU A 1 100 ? 7.158 -12.800 17.807 1.00 37.78 100 LEU A N 1
ATOM 824 C CA . LEU A 1 100 ? 7.196 -13.491 19.101 1.00 37.78 100 LEU A CA 1
ATOM 825 C C . LEU A 1 100 ? 8.455 -14.290 19.498 1.00 37.78 100 LEU A C 1
ATOM 827 O O . LEU A 1 100 ? 8.593 -15.471 19.204 1.00 37.78 100 LEU A O 1
ATOM 831 N N . ALA A 1 101 ? 9.249 -13.690 20.392 1.00 35.84 101 ALA A N 1
ATOM 832 C CA . ALA A 1 101 ? 9.874 -14.411 21.505 1.00 35.84 101 ALA A CA 1
ATOM 833 C C . ALA A 1 101 ? 10.094 -13.459 22.699 1.00 35.84 101 ALA A C 1
ATOM 835 O O . ALA A 1 101 ? 11.171 -12.904 22.903 1.00 35.84 101 ALA A O 1
ATOM 836 N N . GLN A 1 102 ? 9.039 -13.245 23.488 1.00 37.78 102 GLN A N 1
ATOM 837 C CA . GLN A 1 102 ? 9.153 -12.873 24.901 1.00 37.78 102 GLN A CA 1
ATOM 838 C C . GLN A 1 102 ? 8.986 -14.143 25.745 1.00 37.78 102 GLN A C 1
ATOM 840 O O . GLN A 1 102 ? 8.238 -15.032 25.336 1.00 37.78 102 GLN A O 1
ATOM 845 N N . LYS A 1 103 ? 9.597 -14.138 26.947 1.00 39.81 103 LYS A N 1
ATOM 846 C CA . LYS A 1 103 ? 9.625 -15.170 28.018 1.00 39.81 103 LYS A CA 1
ATOM 847 C C . LYS A 1 103 ? 10.894 -16.038 27.905 1.00 39.81 103 LYS A C 1
ATOM 849 O O . LYS A 1 103 ? 11.025 -16.807 26.970 1.00 39.81 103 LYS A O 1
ATOM 854 N N . THR A 1 104 ? 11.910 -15.899 28.757 1.00 38.56 104 THR A N 1
ATOM 855 C CA . THR A 1 104 ? 11.893 -15.905 30.233 1.00 38.56 104 THR A CA 1
ATOM 856 C C . THR A 1 104 ? 13.020 -15.064 30.851 1.00 38.56 104 THR A C 1
ATOM 858 O O . THR A 1 104 ? 14.135 -15.024 30.336 1.00 38.56 104 THR A O 1
ATOM 861 N N . ARG A 1 105 ? 12.713 -14.434 31.990 1.00 41.78 105 ARG A N 1
ATOM 862 C CA . ARG A 1 105 ? 13.624 -13.729 32.902 1.00 41.78 105 ARG A CA 1
ATOM 863 C C . ARG A 1 105 ? 14.088 -14.654 34.044 1.00 41.78 105 ARG A C 1
ATOM 865 O O . ARG A 1 105 ? 13.322 -15.517 34.456 1.00 41.78 105 ARG A O 1
ATOM 872 N N . ASP A 1 106 ? 15.287 -14.341 34.544 1.00 34.44 106 ASP A N 1
ATOM 873 C CA . ASP A 1 106 ? 15.829 -14.488 35.911 1.00 34.44 106 ASP A CA 1
ATOM 874 C C . ASP A 1 106 ? 16.173 -15.881 36.487 1.00 34.44 106 ASP A C 1
ATOM 876 O O . ASP A 1 106 ? 15.293 -16.674 36.801 1.00 34.44 106 ASP A O 1
ATOM 880 N N . ALA A 1 107 ? 17.472 -16.131 36.747 1.00 35.50 107 ALA A N 1
ATOM 881 C CA . ALA A 1 107 ? 18.074 -16.034 38.098 1.00 35.50 107 ALA A CA 1
ATOM 882 C C . ALA A 1 107 ? 19.482 -16.693 38.228 1.00 35.50 107 ALA A C 1
ATOM 884 O O . ALA A 1 107 ? 19.671 -17.856 37.896 1.00 35.50 107 ALA A O 1
ATOM 885 N N . ALA A 1 108 ? 20.409 -15.929 38.832 1.00 32.31 108 ALA A N 1
ATOM 886 C CA . ALA A 1 108 ? 21.491 -16.316 39.767 1.00 32.31 108 ALA A CA 1
ATOM 887 C C . ALA A 1 108 ? 22.780 -17.085 39.321 1.00 32.31 108 ALA A C 1
ATOM 889 O O . ALA A 1 108 ? 22.798 -18.297 39.159 1.00 32.31 108 ALA A O 1
ATOM 890 N N . LEU A 1 109 ? 23.871 -16.293 39.248 1.00 43.22 109 LEU A N 1
ATOM 891 C CA . LEU A 1 109 ? 25.325 -16.430 39.575 1.00 43.22 109 LEU A CA 1
ATOM 892 C C . LEU A 1 109 ? 25.861 -17.681 40.360 1.00 43.22 109 LEU A C 1
ATOM 894 O O . LEU A 1 109 ? 25.075 -18.397 40.964 1.00 43.22 109 LEU A O 1
ATOM 898 N N . PRO A 1 110 ? 27.185 -17.779 40.672 1.00 59.81 110 PRO A N 1
ATOM 899 C CA . PRO A 1 110 ? 28.406 -17.877 39.834 1.00 59.81 110 PRO A CA 1
ATOM 900 C C . PRO A 1 110 ? 29.353 -19.026 40.332 1.00 59.81 110 PRO A C 1
ATOM 902 O O . PRO A 1 110 ? 29.122 -19.554 41.411 1.00 59.81 110 PRO A O 1
ATOM 905 N N . THR A 1 111 ? 30.459 -19.395 39.647 1.00 36.97 111 THR A N 1
ATOM 906 C CA . THR A 1 111 ? 31.731 -19.859 40.295 1.00 36.97 111 THR A CA 1
ATOM 907 C C . THR A 1 111 ? 32.908 -20.058 39.316 1.00 36.97 111 THR A C 1
ATOM 909 O O . THR A 1 111 ? 32.810 -20.676 38.263 1.00 36.97 111 THR A O 1
ATOM 912 N N . VAL A 1 112 ? 34.029 -19.504 39.779 1.00 40.56 112 VAL A N 1
ATOM 913 C CA . VAL A 1 112 ? 35.453 -19.451 39.398 1.00 40.56 112 VAL A CA 1
ATOM 914 C C . VAL A 1 112 ? 36.148 -20.797 39.078 1.00 40.56 112 VAL A C 1
ATOM 916 O O . VAL A 1 112 ? 36.003 -21.741 39.849 1.00 40.56 112 VAL A O 1
ATOM 919 N N . ARG A 1 113 ? 37.045 -20.835 38.066 1.00 33.84 113 ARG A N 1
ATOM 920 C CA . ARG A 1 113 ? 38.509 -21.124 38.200 1.00 33.84 113 ARG A CA 1
ATOM 921 C C . ARG A 1 113 ? 39.280 -21.095 36.861 1.00 33.84 113 ARG A C 1
ATOM 923 O O . ARG A 1 113 ? 38.798 -21.570 35.842 1.00 33.84 113 ARG A O 1
ATOM 930 N N . VAL A 1 114 ? 40.492 -20.529 36.918 1.00 42.22 114 VAL A N 1
ATOM 931 C CA . VAL A 1 114 ? 41.499 -20.344 35.839 1.00 42.22 114 VAL A CA 1
ATOM 932 C C . VAL A 1 114 ? 42.628 -21.430 35.941 1.00 42.22 114 VAL A C 1
ATOM 934 O O . VAL A 1 114 ? 42.473 -22.315 36.782 1.00 42.22 114 VAL A O 1
ATOM 937 N N . PRO A 1 115 ? 43.720 -21.457 35.120 1.00 62.97 115 PRO A N 1
ATOM 938 C CA . PRO A 1 115 ? 44.271 -22.629 34.407 1.00 62.97 115 PRO A CA 1
ATOM 939 C C . PRO A 1 115 ? 45.608 -23.162 35.004 1.00 62.97 115 PRO A C 1
ATOM 941 O O . PRO A 1 115 ? 46.023 -22.695 36.066 1.00 62.97 115 PRO A O 1
ATOM 944 N N . PRO A 1 116 ? 46.293 -24.152 34.376 1.00 51.44 116 PRO A N 1
ATOM 945 C CA . PRO A 1 116 ? 47.597 -23.890 33.696 1.00 51.44 116 PRO A CA 1
ATOM 946 C C . PRO A 1 116 ? 47.877 -24.843 32.480 1.00 51.44 116 PRO A C 1
ATOM 948 O O . PRO A 1 116 ? 47.337 -25.938 32.420 1.00 51.44 116 PRO A O 1
ATOM 951 N N . ALA A 1 117 ? 48.503 -24.447 31.356 1.00 38.88 117 ALA A N 1
ATOM 952 C CA . ALA A 1 117 ? 49.926 -24.191 31.019 1.00 38.88 117 ALA A CA 1
ATOM 953 C C . ALA A 1 117 ? 50.672 -25.344 30.271 1.00 38.88 117 ALA A C 1
ATOM 955 O O . ALA A 1 117 ? 50.885 -26.418 30.814 1.00 38.88 117 ALA A O 1
ATOM 956 N N . VAL A 1 118 ? 51.149 -25.011 29.054 1.00 42.69 118 VAL A N 1
ATOM 957 C CA . VAL A 1 118 ? 52.459 -25.322 28.410 1.00 42.69 118 VAL A CA 1
ATOM 958 C C . VAL A 1 118 ? 52.836 -26.770 28.013 1.00 42.69 118 VAL A C 1
ATOM 960 O O . VAL A 1 118 ? 53.194 -27.578 28.860 1.00 42.69 118 VAL A O 1
ATOM 963 N N . ARG A 1 119 ? 53.035 -27.002 26.694 1.00 39.44 119 ARG A N 1
ATOM 964 C CA . ARG A 1 119 ? 54.336 -27.462 26.137 1.00 39.44 119 ARG A CA 1
ATOM 965 C C . ARG A 1 119 ? 54.481 -27.216 24.624 1.00 39.44 119 ARG A C 1
ATOM 967 O O . ARG A 1 119 ? 53.558 -27.437 23.851 1.00 39.44 119 ARG A O 1
ATOM 974 N N . GLN A 1 120 ? 55.662 -26.720 24.254 1.00 38.72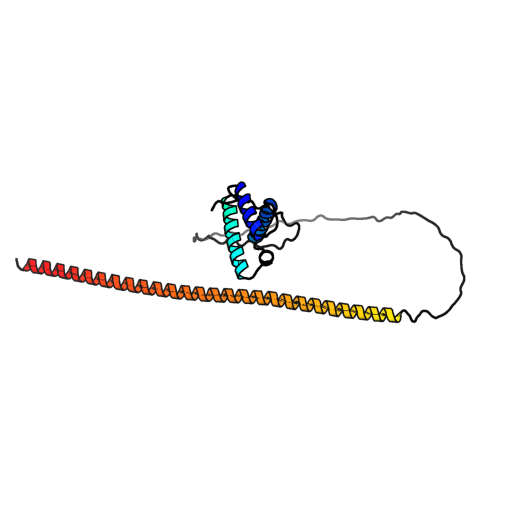 120 GLN A N 1
ATOM 975 C CA . GLN A 1 120 ? 56.140 -26.342 22.918 1.00 38.72 120 GLN A CA 1
ATOM 976 C C . GLN A 1 120 ? 56.894 -27.489 22.209 1.00 38.72 120 GLN A C 1
ATOM 978 O O . GLN A 1 120 ? 57.210 -28.490 22.846 1.00 38.72 120 GLN A O 1
ATOM 983 N N . GLN A 1 121 ? 57.313 -27.184 20.964 1.00 42.88 121 GLN A N 1
ATOM 984 C CA . GLN A 1 121 ? 58.393 -27.750 20.121 1.00 42.88 121 GLN A CA 1
ATOM 985 C C . GLN A 1 121 ? 57.959 -28.805 19.090 1.00 42.88 121 GLN A C 1
ATOM 987 O O . GLN A 1 121 ? 57.147 -29.662 19.387 1.00 42.88 121 GLN A O 1
ATOM 992 N N . SER A 1 122 ? 58.486 -28.859 17.861 1.00 34.53 122 SER A N 1
ATOM 993 C CA . SER A 1 122 ? 59.476 -28.061 17.116 1.00 34.53 122 SER A CA 1
ATOM 994 C C . SER A 1 122 ? 59.562 -28.642 15.688 1.00 34.53 122 SER A C 1
ATOM 996 O O . SER A 1 122 ? 59.477 -29.854 15.518 1.00 34.53 122 SER A O 1
ATOM 998 N N . CYS A 1 123 ? 59.713 -27.752 14.703 1.00 31.80 123 CYS A N 1
ATOM 999 C CA . CYS A 1 123 ? 60.380 -27.833 13.392 1.00 31.80 123 CYS A CA 1
ATOM 1000 C C . CYS A 1 123 ? 60.625 -29.189 12.691 1.00 31.80 123 CYS A C 1
ATOM 1002 O O . CYS A 1 123 ? 61.279 -30.064 13.248 1.00 31.80 123 CYS A O 1
ATOM 1004 N N . LYS A 1 124 ? 60.334 -29.238 11.373 1.00 36.31 124 LYS A N 1
ATOM 1005 C CA . LYS A 1 124 ? 61.251 -29.759 10.326 1.00 36.31 124 LYS A CA 1
ATOM 1006 C C . LYS A 1 124 ? 60.820 -29.353 8.894 1.00 36.31 124 LYS A C 1
ATOM 1008 O O . LYS A 1 124 ? 59.881 -29.896 8.330 1.00 36.31 124 LYS A O 1
ATOM 1013 N N . ARG A 1 125 ? 61.561 -28.393 8.322 1.00 38.62 125 ARG A N 1
ATOM 1014 C CA . ARG A 1 125 ? 61.971 -28.256 6.895 1.00 38.62 125 ARG A CA 1
ATOM 1015 C C . ARG A 1 125 ? 63.440 -28.759 6.834 1.00 38.62 125 ARG A C 1
ATOM 1017 O O . ARG A 1 125 ? 64.035 -28.751 7.918 1.00 38.62 125 ARG A O 1
ATOM 1024 N N . PRO A 1 126 ? 64.074 -29.148 5.695 1.00 51.38 126 PRO A N 1
ATOM 1025 C CA . PRO A 1 126 ? 64.311 -28.285 4.510 1.00 51.38 126 PRO A CA 1
ATOM 1026 C C . PRO A 1 126 ? 64.393 -29.002 3.114 1.00 51.38 126 PRO A C 1
ATOM 1028 O O . PRO A 1 126 ? 64.400 -30.222 3.048 1.00 51.38 126 PRO A O 1
ATOM 1031 N N . ALA A 1 127 ? 64.263 -28.236 2.006 1.00 35.12 127 ALA A N 1
ATOM 1032 C CA . ALA A 1 127 ? 65.207 -28.010 0.860 1.00 35.12 127 ALA A CA 1
ATOM 1033 C C . ALA A 1 127 ? 65.330 -29.141 -0.211 1.00 35.12 127 ALA A C 1
ATOM 1035 O O . ALA A 1 127 ? 65.743 -30.234 0.139 1.00 35.12 127 ALA A O 1
ATOM 1036 N N . ALA A 1 128 ? 64.833 -28.991 -1.464 1.00 38.94 128 ALA A N 1
ATOM 1037 C CA . ALA A 1 128 ? 65.383 -28.314 -2.687 1.00 38.94 128 ALA A CA 1
ATOM 1038 C C . ALA A 1 128 ? 66.450 -29.169 -3.450 1.00 38.94 128 ALA A C 1
ATOM 1040 O O . ALA A 1 128 ? 66.998 -30.047 -2.790 1.00 38.94 128 ALA A O 1
ATOM 1041 N N . PRO A 1 129 ? 66.882 -28.927 -4.727 1.00 58.94 129 PRO A N 1
ATOM 1042 C CA . PRO A 1 129 ? 66.370 -28.153 -5.895 1.00 58.94 129 PRO A CA 1
ATOM 1043 C C . PRO A 1 129 ? 66.580 -28.859 -7.298 1.00 58.94 129 PRO A C 1
ATOM 1045 O O . PRO A 1 129 ? 66.954 -30.022 -7.353 1.00 58.94 129 PRO A O 1
ATOM 1048 N N . PHE A 1 130 ? 66.438 -28.090 -8.404 1.00 34.56 130 PHE A N 1
ATOM 1049 C CA . PHE A 1 130 ? 67.042 -28.218 -9.769 1.00 34.56 130 PHE A CA 1
ATOM 1050 C C . PHE A 1 130 ? 66.339 -29.015 -10.901 1.00 34.56 130 PHE A C 1
ATOM 1052 O O . PHE A 1 130 ? 66.257 -30.234 -10.844 1.00 34.56 130 PHE A O 1
ATOM 1059 N N . ALA A 1 131 ? 65.950 -28.325 -11.995 1.00 35.12 131 ALA A N 1
ATOM 1060 C CA . ALA A 1 131 ? 66.616 -28.363 -13.322 1.00 35.12 131 ALA A CA 1
ATOM 1061 C C . ALA A 1 131 ? 65.748 -27.750 -14.456 1.00 35.12 131 ALA A C 1
ATOM 1063 O O . ALA A 1 131 ? 64.553 -28.012 -14.562 1.00 35.12 131 ALA A O 1
ATOM 1064 N N . GLN A 1 132 ? 66.387 -26.926 -15.295 1.00 43.19 132 GLN A N 1
ATOM 1065 C CA . GLN A 1 132 ? 65.934 -26.410 -16.600 1.00 43.19 132 GLN A CA 1
ATOM 1066 C C . GLN A 1 132 ? 66.265 -27.419 -17.725 1.00 43.19 132 GLN A C 1
ATOM 1068 O O . GLN A 1 132 ? 67.103 -28.277 -17.471 1.00 43.19 132 GLN A O 1
ATOM 1073 N N . HIS A 1 133 ? 65.663 -27.257 -18.924 1.00 34.91 133 HIS A N 1
ATOM 1074 C CA . HIS A 1 133 ? 66.092 -27.645 -20.306 1.00 34.91 133 HIS A CA 1
ATOM 1075 C C . HIS A 1 133 ? 64.869 -28.073 -21.162 1.00 34.91 133 HIS A C 1
ATOM 1077 O O . HIS A 1 133 ? 64.124 -28.946 -20.738 1.00 34.91 133 HIS A O 1
ATOM 1083 N N . THR A 1 134 ? 64.408 -27.291 -22.156 1.00 37.22 134 THR A N 1
ATOM 1084 C CA . THR A 1 134 ? 64.802 -27.110 -23.588 1.00 37.22 134 THR A CA 1
ATOM 1085 C C . THR A 1 134 ? 64.082 -28.037 -24.584 1.00 37.22 134 THR A C 1
ATOM 1087 O O . THR A 1 134 ? 63.793 -29.178 -24.257 1.00 37.22 134 THR A O 1
ATOM 1090 N N . GLU A 1 135 ? 63.904 -27.503 -25.808 1.00 39.12 135 GLU A N 1
ATOM 1091 C CA . GLU A 1 135 ? 63.554 -28.140 -27.104 1.00 39.12 135 GLU A CA 1
ATOM 1092 C C . GLU A 1 135 ? 62.062 -28.287 -27.461 1.00 39.12 135 GLU A C 1
ATOM 1094 O O . GLU A 1 135 ? 61.223 -28.483 -26.594 1.00 39.12 135 GLU A O 1
ATOM 1099 N N . ALA A 1 136 ? 61.623 -28.306 -28.722 1.00 35.81 136 ALA A N 1
ATOM 1100 C CA . ALA A 1 136 ? 61.993 -27.716 -30.020 1.00 35.81 136 ALA A CA 1
ATOM 1101 C C . ALA A 1 136 ? 60.992 -28.330 -31.029 1.00 35.81 136 ALA A C 1
ATOM 1103 O O . ALA A 1 136 ? 60.744 -29.530 -30.973 1.00 35.81 136 ALA A O 1
ATOM 1104 N N . ALA A 1 137 ? 60.430 -27.543 -31.948 1.00 40.50 137 ALA A N 1
ATOM 1105 C CA . ALA A 1 137 ? 59.797 -28.022 -33.190 1.00 40.50 137 ALA A CA 1
ATOM 1106 C C . ALA A 1 137 ? 59.742 -26.815 -34.148 1.00 40.50 137 ALA A C 1
ATOM 1108 O O . ALA A 1 137 ? 59.065 -25.838 -33.840 1.00 40.50 137 ALA A O 1
ATOM 1109 N N . THR A 1 138 ? 60.647 -26.627 -35.115 1.00 40.78 138 THR A N 1
ATOM 1110 C CA . THR A 1 138 ? 60.802 -27.287 -36.432 1.00 40.78 138 THR A CA 1
ATOM 1111 C C . THR A 1 138 ? 59.508 -27.430 -37.237 1.00 40.78 138 THR A C 1
ATOM 1113 O O . THR A 1 138 ? 58.719 -28.337 -37.010 1.00 40.78 138 THR A O 1
ATOM 1116 N N . VAL A 1 139 ? 59.332 -26.548 -38.228 1.00 50.53 139 VAL A N 1
ATOM 1117 C CA . VAL A 1 139 ? 59.212 -26.929 -39.648 1.00 50.53 139 VAL A CA 1
ATOM 1118 C C . VAL A 1 139 ? 59.552 -25.731 -40.541 1.00 50.53 139 VAL A C 1
ATOM 1120 O O . VAL A 1 139 ? 59.009 -24.638 -40.387 1.00 50.53 139 VAL A O 1
ATOM 1123 N N . ASP A 1 140 ? 60.494 -25.987 -41.444 1.00 38.72 140 ASP A N 1
ATOM 1124 C CA . ASP A 1 140 ? 60.958 -25.164 -42.558 1.00 38.72 140 ASP A CA 1
ATOM 1125 C C . ASP A 1 140 ? 59.859 -24.811 -43.566 1.00 38.72 140 ASP A C 1
ATOM 1127 O O . ASP A 1 140 ? 58.966 -25.621 -43.808 1.00 38.72 140 ASP A O 1
ATOM 1131 N N . ALA A 1 141 ? 60.029 -23.676 -44.261 1.00 40.78 141 ALA A N 1
ATOM 1132 C CA . ALA A 1 141 ? 59.839 -23.601 -45.716 1.00 40.78 141 ALA A CA 1
ATOM 1133 C C . ALA A 1 141 ? 60.318 -22.257 -46.319 1.00 40.78 141 ALA A C 1
ATOM 1135 O O . ALA A 1 141 ? 59.598 -21.266 -46.350 1.00 40.78 141 ALA A O 1
ATOM 1136 N N . VAL A 1 142 ? 61.519 -22.337 -46.898 1.00 47.06 142 VAL A N 1
ATOM 1137 C CA . VAL A 1 142 ? 62.027 -21.694 -48.128 1.00 47.06 142 VAL A CA 1
ATOM 1138 C C . VAL A 1 142 ? 62.333 -20.189 -48.157 1.00 47.06 142 VAL A C 1
ATOM 1140 O O . VAL A 1 142 ? 61.481 -19.307 -48.221 1.00 47.06 142 VAL A O 1
ATOM 1143 N N . SER A 1 143 ? 63.636 -19.944 -48.264 1.00 49.75 143 SER A N 1
ATOM 1144 C CA . SER A 1 143 ? 64.311 -18.738 -48.715 1.00 49.75 143 SER A CA 1
ATOM 1145 C C . SER A 1 143 ? 64.270 -18.589 -50.244 1.00 49.75 143 SER A C 1
ATOM 1147 O O . SER A 1 143 ? 64.546 -19.531 -50.984 1.00 49.75 143 SER A O 1
ATOM 1149 N N . PHE A 1 144 ? 64.050 -17.365 -50.728 1.00 36.25 144 PHE A N 1
ATOM 1150 C CA . PHE A 1 144 ? 64.572 -16.933 -52.025 1.00 36.25 144 PHE A CA 1
ATOM 1151 C C . PHE A 1 144 ? 65.163 -15.529 -51.882 1.00 36.25 144 PHE A C 1
ATOM 1153 O O . PHE A 1 144 ? 64.482 -14.584 -51.489 1.00 36.25 144 PHE A O 1
ATOM 1160 N N . VAL A 1 145 ? 66.461 -15.421 -52.163 1.00 52.31 145 VAL A N 1
ATOM 1161 C CA . VAL A 1 145 ? 67.243 -14.183 -52.160 1.00 52.31 145 VAL A CA 1
ATOM 1162 C C . VAL A 1 145 ? 67.594 -13.847 -53.601 1.00 52.31 145 VAL A C 1
ATOM 1164 O O . VAL A 1 145 ? 68.204 -14.663 -54.287 1.00 52.31 145 VAL A O 1
ATOM 1167 N N . THR A 1 146 ? 67.290 -12.627 -54.037 1.00 41.38 146 THR A N 1
ATOM 1168 C CA . THR A 1 146 ? 68.126 -11.834 -54.965 1.00 41.38 146 THR A CA 1
ATOM 1169 C C . THR A 1 146 ? 67.594 -10.394 -54.945 1.00 41.38 146 THR A C 1
ATOM 1171 O O . THR A 1 146 ? 66.446 -10.149 -55.283 1.00 41.38 146 THR A O 1
ATOM 1174 N N . ARG A 1 147 ? 68.243 -9.501 -54.191 1.00 44.88 147 ARG A N 1
ATOM 1175 C CA . ARG A 1 147 ? 69.261 -8.519 -54.620 1.00 44.88 147 ARG A CA 1
ATOM 1176 C C . ARG A 1 147 ? 68.706 -7.351 -55.463 1.00 44.88 147 ARG A C 1
ATOM 1178 O O . ARG A 1 147 ? 68.441 -7.496 -56.645 1.00 44.88 147 ARG A O 1
ATOM 1185 N N . GLU A 1 148 ? 68.640 -6.195 -54.795 1.00 46.03 148 GLU A N 1
ATOM 1186 C CA . GLU A 1 148 ? 69.286 -4.936 -55.206 1.00 46.03 148 GLU A CA 1
ATOM 1187 C C . GLU A 1 148 ? 68.803 -4.265 -56.505 1.00 46.03 148 GLU A C 1
ATOM 1189 O O . GLU A 1 148 ? 69.254 -4.571 -57.601 1.00 46.03 148 GLU A O 1
ATOM 1194 N N . SER A 1 149 ? 67.974 -3.228 -56.348 1.00 44.75 149 SER A N 1
ATOM 1195 C CA . SER A 1 149 ? 68.075 -2.034 -57.189 1.00 44.75 149 SER A CA 1
ATOM 1196 C C . SER A 1 149 ? 67.551 -0.815 -56.435 1.00 44.75 149 SER A C 1
ATOM 1198 O O . SER A 1 149 ? 66.373 -0.720 -56.091 1.00 44.75 149 SER A O 1
ATOM 1200 N N . ALA A 1 150 ? 68.472 0.090 -56.120 1.00 53.19 150 ALA A N 1
ATOM 1201 C CA . ALA A 1 150 ? 68.183 1.410 -55.603 1.00 53.19 150 ALA A CA 1
ATOM 1202 C C . ALA A 1 150 ? 67.684 2.300 -56.750 1.00 53.19 150 ALA A C 1
ATOM 1204 O O . ALA A 1 150 ? 68.403 2.524 -57.722 1.00 53.19 150 ALA A O 1
ATOM 1205 N N . GLN A 1 151 ? 66.487 2.866 -56.597 1.00 57.59 151 GLN A N 1
ATOM 1206 C CA . GLN A 1 151 ? 66.057 4.047 -57.340 1.00 57.59 151 GLN A CA 1
ATOM 1207 C C . GLN A 1 151 ? 65.347 5.019 -56.383 1.00 57.59 151 GLN A C 1
ATOM 1209 O O . GLN A 1 151 ? 64.365 4.635 -55.747 1.00 57.59 151 GLN A O 1
ATOM 1214 N N . PRO A 1 152 ? 65.825 6.270 -56.258 1.00 56.06 152 PRO A N 1
ATOM 1215 C CA . PRO A 1 152 ? 65.118 7.328 -55.556 1.00 56.06 152 PRO A CA 1
ATOM 1216 C C . PRO A 1 152 ? 64.108 7.963 -56.520 1.00 56.06 152 PRO A C 1
ATOM 1218 O O . PRO A 1 152 ? 64.497 8.513 -57.548 1.00 56.06 152 PRO A O 1
ATOM 1221 N N . CYS A 1 153 ? 62.814 7.882 -56.206 1.00 38.56 153 CYS A N 1
ATOM 1222 C CA . CYS A 1 153 ? 61.776 8.547 -56.989 1.00 38.56 153 CYS A CA 1
ATOM 1223 C C . CYS A 1 153 ? 60.717 9.175 -56.065 1.00 38.56 153 CYS A C 1
ATOM 1225 O O . CYS A 1 153 ? 59.954 8.486 -55.395 1.00 38.56 153 CYS A O 1
ATOM 1227 N N . ASP A 1 154 ? 60.756 10.507 -56.021 1.00 42.25 154 ASP A N 1
ATOM 1228 C CA . ASP A 1 154 ? 59.632 11.441 -55.909 1.00 42.25 154 ASP A CA 1
ATOM 1229 C C . ASP A 1 154 ? 58.667 11.356 -54.712 1.00 42.25 154 ASP A C 1
ATOM 1231 O O . ASP A 1 154 ? 57.502 10.977 -54.787 1.00 42.25 154 ASP A O 1
ATOM 1235 N N . SER A 1 155 ? 59.141 11.876 -53.581 1.00 53.44 155 SER A N 1
ATOM 1236 C CA . SER A 1 155 ? 58.695 13.134 -52.947 1.00 53.44 155 SER A CA 1
ATOM 1237 C C . SER A 1 155 ? 57.332 13.777 -53.315 1.00 53.44 155 SER A C 1
ATOM 1239 O O . SER A 1 155 ? 57.282 14.998 -53.430 1.00 53.44 155 SER A O 1
ATOM 1241 N N . GLN A 1 156 ? 56.207 13.059 -53.443 1.00 55.12 156 GLN A N 1
ATOM 1242 C CA . GLN A 1 156 ? 54.870 13.700 -53.544 1.00 55.12 156 GLN A CA 1
ATOM 1243 C C . GLN A 1 156 ? 53.713 13.005 -52.787 1.00 55.12 156 GLN A C 1
ATOM 1245 O O . GLN A 1 156 ? 52.550 13.210 -53.119 1.00 55.12 156 GLN A O 1
ATOM 1250 N N . GLN A 1 157 ? 53.966 12.252 -51.707 1.00 51.62 157 GLN A N 1
ATOM 1251 C CA . GLN A 1 157 ? 52.884 11.565 -50.956 1.00 51.62 157 GLN A CA 1
ATOM 1252 C C . GLN A 1 157 ? 52.666 12.006 -49.494 1.00 51.62 157 GLN A C 1
ATOM 1254 O O . GLN A 1 157 ? 51.870 11.406 -48.777 1.00 51.62 157 GLN A O 1
ATOM 1259 N N . ILE A 1 158 ? 53.277 13.101 -49.026 1.00 51.88 158 ILE A N 1
ATOM 1260 C CA . ILE A 1 158 ? 53.196 13.494 -47.597 1.00 51.88 158 ILE A CA 1
ATOM 1261 C C . ILE A 1 158 ? 51.988 14.409 -47.270 1.00 51.88 158 ILE A C 1
ATOM 1263 O O . ILE A 1 158 ? 51.718 14.700 -46.106 1.00 51.88 158 ILE A O 1
ATOM 1267 N N . ARG A 1 159 ? 51.179 14.842 -48.251 1.00 53.53 159 ARG A N 1
ATOM 1268 C CA . ARG A 1 159 ? 50.035 15.748 -47.977 1.00 53.53 159 ARG A CA 1
ATOM 1269 C C . ARG A 1 159 ? 48.744 15.064 -47.494 1.00 53.53 159 ARG A C 1
ATOM 1271 O O . ARG A 1 159 ? 47.883 15.764 -46.973 1.00 53.53 159 ARG A O 1
ATOM 1278 N N . GLY A 1 160 ? 48.614 13.736 -47.583 1.00 52.72 160 GLY A N 1
ATOM 1279 C CA . GLY A 1 160 ? 47.399 13.012 -47.156 1.00 52.72 160 GLY A CA 1
ATOM 1280 C C . GLY A 1 160 ? 47.331 12.643 -45.664 1.00 52.72 160 GLY A C 1
ATOM 1281 O O . GLY A 1 160 ? 46.248 12.423 -45.129 1.00 52.72 160 GLY A O 1
ATOM 1282 N N . LEU A 1 161 ? 48.468 12.605 -44.961 1.00 54.22 161 LEU A N 1
ATOM 1283 C CA . LEU A 1 161 ? 48.551 12.080 -43.587 1.00 54.22 161 LEU A CA 1
ATOM 1284 C C . LEU A 1 161 ? 48.114 13.071 -42.494 1.00 54.22 161 LEU A C 1
ATOM 1286 O O . LEU A 1 161 ? 47.674 12.643 -41.429 1.00 54.22 161 LEU A O 1
ATOM 1290 N N . ARG A 1 162 ? 48.171 14.388 -42.747 1.00 57.06 162 ARG A N 1
ATOM 1291 C CA . ARG A 1 162 ? 47.755 15.398 -41.750 1.00 57.06 162 ARG A CA 1
ATOM 1292 C C . ARG A 1 162 ? 46.240 15.413 -41.514 1.00 57.06 162 ARG A C 1
ATOM 1294 O O . ARG A 1 162 ? 45.816 15.602 -40.381 1.00 57.06 162 ARG A O 1
ATOM 1301 N N . GLY A 1 163 ? 45.430 15.145 -42.543 1.00 57.94 163 GLY A N 1
ATOM 1302 C CA . GLY A 1 163 ? 43.965 15.109 -42.415 1.00 57.94 163 GLY A CA 1
ATOM 1303 C C . GLY A 1 163 ? 43.455 13.951 -41.549 1.00 57.94 163 GLY A C 1
ATOM 1304 O O . GLY A 1 163 ? 42.498 14.121 -40.795 1.00 57.94 163 GLY A O 1
ATOM 1305 N N . LEU A 1 164 ? 44.131 12.796 -41.591 1.00 61.47 164 LEU A N 1
ATOM 1306 C CA . LEU A 1 164 ? 43.793 11.644 -40.748 1.00 61.47 164 LEU A CA 1
ATOM 1307 C C . LEU A 1 164 ? 44.079 11.908 -39.260 1.00 61.47 164 LEU A C 1
ATOM 1309 O O . LEU A 1 164 ? 43.313 11.472 -38.405 1.00 61.47 164 LEU A O 1
ATOM 1313 N N . GLN A 1 165 ? 45.152 12.646 -38.949 1.00 70.88 165 GLN A N 1
ATOM 1314 C CA . GLN A 1 165 ? 45.503 13.012 -37.571 1.00 70.88 165 GLN A CA 1
ATOM 1315 C C . GLN A 1 165 ? 44.487 13.992 -36.968 1.00 70.88 165 GLN A C 1
ATOM 1317 O O . GLN A 1 165 ? 44.047 13.796 -35.837 1.00 70.88 165 GLN A O 1
ATOM 1322 N N . THR A 1 166 ? 44.049 14.997 -37.735 1.00 76.19 166 THR A N 1
ATOM 1323 C CA . THR A 1 166 ? 43.015 15.948 -37.295 1.00 76.19 166 THR A CA 1
ATOM 1324 C C . THR A 1 166 ? 41.665 15.264 -37.077 1.00 76.19 166 THR A C 1
ATOM 1326 O O . THR A 1 166 ? 41.000 15.519 -36.075 1.00 76.19 166 THR A O 1
ATOM 1329 N N . LEU A 1 167 ? 41.270 14.351 -37.972 1.00 80.50 167 LEU A N 1
ATOM 1330 C CA . LEU A 1 167 ? 40.044 13.569 -37.804 1.00 80.50 167 LEU A CA 1
ATOM 1331 C C . LEU A 1 167 ? 40.117 12.661 -36.565 1.00 80.50 167 LEU A C 1
ATOM 1333 O O . LEU A 1 167 ? 39.143 12.560 -35.823 1.00 80.50 167 LEU A O 1
ATOM 1337 N N . GLY A 1 168 ? 41.277 12.046 -36.314 1.00 85.62 168 GLY A N 1
ATOM 1338 C CA . GLY A 1 168 ? 41.524 11.238 -35.119 1.00 85.62 168 GLY A CA 1
ATOM 1339 C C . GLY A 1 168 ? 41.379 12.031 -33.818 1.00 85.62 168 GLY A C 1
ATOM 1340 O O . GLY A 1 168 ? 40.698 11.568 -32.905 1.00 85.62 168 GLY A O 1
ATOM 1341 N N . MET A 1 169 ? 41.940 13.244 -33.749 1.00 85.31 169 MET A N 1
ATOM 1342 C CA . MET A 1 169 ? 41.774 14.129 -32.588 1.00 85.31 169 MET A CA 1
ATOM 1343 C C . MET A 1 169 ? 40.316 14.548 -32.364 1.00 85.31 169 MET A C 1
ATOM 1345 O O . MET A 1 169 ? 39.821 14.415 -31.249 1.00 85.31 169 MET A O 1
ATOM 1349 N N . MET A 1 170 ? 39.594 14.958 -33.413 1.00 84.38 170 MET A N 1
ATOM 1350 C CA . MET A 1 170 ? 38.174 15.323 -33.283 1.00 84.38 170 MET A CA 1
ATOM 1351 C C . MET A 1 170 ? 37.307 14.154 -32.794 1.00 84.38 170 MET A C 1
ATOM 1353 O O . MET A 1 170 ? 36.350 14.352 -32.045 1.00 84.38 170 MET A O 1
ATOM 1357 N N . LEU A 1 171 ? 37.613 12.921 -33.213 1.00 89.62 171 LEU A N 1
ATOM 1358 C CA . LEU A 1 171 ? 36.895 11.733 -32.744 1.00 89.62 171 LEU A CA 1
ATOM 1359 C C . LEU A 1 171 ? 37.176 11.429 -31.267 1.00 89.62 171 LEU A C 1
ATOM 1361 O O . LEU A 1 171 ? 36.261 10.986 -30.570 1.00 89.62 171 LEU A O 1
ATOM 1365 N N . LEU A 1 172 ? 38.398 11.678 -30.787 1.00 89.25 172 LEU A N 1
ATOM 1366 C CA . LEU A 1 172 ? 38.755 11.536 -29.374 1.00 89.25 172 LEU A CA 1
ATOM 1367 C C . LEU A 1 172 ? 38.051 12.588 -28.512 1.00 89.25 172 LEU A C 1
ATOM 1369 O O . LEU A 1 172 ? 37.368 12.211 -27.566 1.00 89.25 172 LEU A O 1
ATOM 1373 N N . GLU A 1 173 ? 38.093 13.865 -28.898 1.00 91.12 173 GLU A N 1
ATOM 1374 C CA . GLU A 1 173 ? 37.367 14.938 -28.198 1.00 91.12 173 GLU A CA 1
ATOM 1375 C C . GLU A 1 173 ? 35.860 14.655 -28.154 1.00 91.12 173 GLU A C 1
ATOM 1377 O O . GLU A 1 173 ? 35.218 14.733 -27.107 1.00 91.12 173 GLU A O 1
ATOM 1382 N N . LYS A 1 174 ? 35.276 14.228 -29.282 1.00 92.81 174 LYS A N 1
ATOM 1383 C CA . LYS A 1 174 ? 33.858 13.852 -29.340 1.00 92.81 174 LYS A CA 1
ATOM 1384 C C . LYS A 1 174 ? 33.542 12.647 -28.450 1.00 92.81 174 LYS A C 1
ATOM 1386 O O . LYS A 1 174 ? 32.460 12.589 -27.867 1.00 92.81 174 LYS A O 1
ATOM 1391 N N . ARG A 1 175 ? 34.457 11.679 -28.339 1.00 93.06 175 ARG A N 1
ATOM 1392 C CA . ARG A 1 175 ? 34.314 10.531 -27.434 1.00 93.06 175 ARG A CA 1
ATOM 1393 C C . ARG A 1 175 ? 34.349 10.976 -25.975 1.00 93.06 175 ARG A C 1
ATOM 1395 O O . ARG A 1 175 ? 33.497 10.527 -25.218 1.00 93.06 175 ARG A O 1
ATOM 1402 N N . GLU A 1 176 ? 35.273 11.851 -25.601 1.00 94.69 176 GLU A N 1
ATOM 1403 C CA . GLU A 1 176 ? 35.398 12.375 -24.236 1.00 94.69 176 GLU A CA 1
ATOM 1404 C C . GLU A 1 176 ? 34.164 13.182 -23.830 1.00 94.69 176 GLU A C 1
ATOM 1406 O O . GLU A 1 176 ? 33.595 12.944 -22.766 1.00 94.69 176 GLU A O 1
ATOM 1411 N N . VAL A 1 177 ? 33.675 14.061 -24.711 1.00 94.38 177 VAL A N 1
ATOM 1412 C CA . VAL A 1 177 ? 32.437 14.820 -24.483 1.00 94.38 177 VAL A CA 1
ATOM 1413 C C . VAL A 1 177 ? 31.239 13.883 -24.336 1.00 94.38 177 VAL A C 1
ATOM 1415 O O . VAL A 1 177 ? 30.413 14.069 -23.441 1.00 94.38 177 VAL A O 1
ATOM 1418 N N . ASN A 1 178 ? 31.137 12.849 -25.175 1.00 93.81 178 ASN A N 1
ATOM 1419 C CA . ASN A 1 178 ? 30.071 11.856 -25.058 1.00 93.81 178 ASN A CA 1
ATOM 1420 C C . ASN A 1 178 ? 30.170 11.070 -23.746 1.00 93.81 178 ASN A C 1
ATOM 1422 O O . ASN A 1 178 ? 29.154 10.867 -23.087 1.00 93.81 178 ASN A O 1
ATOM 1426 N N . GLU A 1 179 ? 31.371 10.645 -23.353 1.00 95.19 179 GLU A N 1
ATOM 1427 C CA . GLU A 1 179 ? 31.601 9.917 -22.106 1.00 95.19 179 GLU A CA 1
ATOM 1428 C C . GLU A 1 179 ? 31.244 10.780 -20.891 1.00 95.19 179 GLU A C 1
ATOM 1430 O O . GLU A 1 179 ? 30.535 10.318 -19.998 1.00 95.19 179 GLU A O 1
ATOM 1435 N N . PHE A 1 180 ? 31.653 12.049 -20.890 1.00 97.06 180 PHE A N 1
ATOM 1436 C CA . PHE A 1 180 ? 31.278 13.016 -19.864 1.00 97.06 180 PHE A CA 1
ATOM 1437 C C . PHE A 1 180 ? 29.761 13.231 -19.813 1.00 97.06 180 PHE A C 1
ATOM 1439 O O . PHE A 1 180 ? 29.163 13.172 -18.744 1.00 97.06 180 PHE A O 1
ATOM 1446 N N . THR A 1 181 ? 29.113 13.396 -20.969 1.00 96.19 181 THR A N 1
ATOM 1447 C CA . THR A 1 181 ? 27.656 13.587 -21.052 1.00 96.19 181 THR A CA 1
ATOM 1448 C C . THR A 1 181 ? 26.894 12.365 -20.537 1.00 96.19 181 THR A C 1
ATOM 1450 O O . THR A 1 181 ? 25.872 12.509 -19.866 1.00 96.19 181 THR A O 1
ATOM 1453 N N . ILE A 1 182 ? 27.373 11.154 -20.837 1.00 96.19 182 ILE A N 1
ATOM 1454 C CA . ILE A 1 182 ? 26.780 9.911 -20.331 1.00 96.19 182 ILE A CA 1
ATOM 1455 C C . ILE A 1 182 ? 26.935 9.838 -18.811 1.00 96.19 182 ILE A C 1
ATOM 1457 O O . ILE A 1 182 ? 25.943 9.595 -18.129 1.00 96.19 182 ILE A O 1
ATOM 1461 N N . LYS A 1 183 ? 28.137 10.109 -18.283 1.00 97.06 183 LYS A N 1
ATOM 1462 C CA . LYS A 1 183 ? 28.398 10.118 -16.835 1.00 97.06 183 LYS A CA 1
ATOM 1463 C C . LYS A 1 183 ? 27.547 11.155 -16.106 1.00 97.06 183 LYS A C 1
ATOM 1465 O O . LYS A 1 183 ? 26.987 10.843 -15.063 1.00 97.06 183 LYS A O 1
ATOM 1470 N N . GLN A 1 184 ? 27.395 12.350 -16.674 1.00 96.19 184 GLN A N 1
ATOM 1471 C CA . GLN A 1 184 ? 26.541 13.390 -16.102 1.00 96.19 184 GLN A CA 1
ATOM 1472 C C . GLN A 1 184 ? 25.086 12.918 -16.010 1.00 96.19 184 GLN A C 1
ATOM 1474 O O . GLN A 1 184 ? 24.486 12.973 -14.945 1.00 96.19 184 GLN A O 1
ATOM 1479 N N . ARG A 1 185 ? 24.537 12.355 -17.095 1.00 96.25 185 ARG A N 1
ATOM 1480 C CA . ARG A 1 185 ? 23.171 11.805 -17.085 1.00 96.25 185 ARG A CA 1
ATOM 1481 C C . ARG A 1 185 ? 23.007 10.654 -16.096 1.00 96.25 185 ARG A C 1
ATOM 1483 O O . ARG A 1 185 ? 21.930 10.482 -15.536 1.00 96.25 185 ARG A O 1
ATOM 1490 N N . GLU A 1 186 ? 24.036 9.830 -15.922 1.00 94.94 186 GLU A N 1
ATOM 1491 C CA . GLU A 1 186 ? 24.016 8.736 -14.952 1.00 94.94 186 GLU A CA 1
ATOM 1492 C C . GLU A 1 186 ? 23.956 9.259 -13.514 1.00 94.94 186 GLU A C 1
ATOM 1494 O O . GLU A 1 186 ? 23.139 8.762 -12.734 1.00 94.94 186 GLU A O 1
ATOM 1499 N N . LEU A 1 187 ? 24.740 10.295 -13.198 1.00 96.88 187 LEU A N 1
ATOM 1500 C CA . LEU A 1 187 ? 24.684 10.993 -11.913 1.00 96.88 187 LEU A CA 1
ATOM 1501 C C . LEU A 1 187 ? 23.306 11.614 -11.677 1.00 96.88 187 LEU A C 1
ATOM 1503 O O . LEU A 1 187 ? 22.689 11.314 -10.659 1.00 96.88 187 LEU A O 1
ATOM 1507 N N . ASP A 1 188 ? 22.769 12.362 -12.643 1.00 96.38 188 ASP A N 1
ATOM 1508 C CA . ASP A 1 188 ? 21.448 12.990 -12.518 1.00 96.38 188 ASP A CA 1
ATOM 1509 C C . ASP A 1 188 ? 20.347 11.935 -12.268 1.00 96.38 188 ASP A C 1
ATOM 1511 O O . ASP A 1 188 ? 19.454 12.107 -11.436 1.00 96.38 188 ASP A O 1
ATOM 1515 N N . LEU A 1 189 ? 20.413 10.787 -12.956 1.00 95.81 189 LEU A N 1
ATOM 1516 C CA . LEU A 1 189 ? 19.478 9.678 -12.743 1.00 95.81 189 LEU A CA 1
ATOM 1517 C C . LEU A 1 189 ? 19.653 9.012 -11.374 1.00 95.81 189 LEU A C 1
ATOM 1519 O O . LEU A 1 189 ? 18.684 8.488 -10.816 1.00 95.81 189 LEU A O 1
ATOM 1523 N N . GLN A 1 190 ? 20.876 8.952 -10.854 1.00 95.94 190 GLN A N 1
ATOM 1524 C CA . GLN A 1 190 ? 21.140 8.447 -9.514 1.00 95.94 190 GLN A CA 1
ATOM 1525 C C . GLN A 1 190 ? 20.591 9.408 -8.457 1.00 95.94 190 GLN A C 1
ATOM 1527 O O . GLN A 1 190 ? 19.906 8.955 -7.542 1.00 95.94 190 GLN A O 1
ATOM 1532 N N . GLU A 1 191 ? 20.803 10.712 -8.619 1.00 94.69 191 GLU A N 1
ATOM 1533 C CA . GLU A 1 191 ? 20.238 11.749 -7.754 1.00 94.69 191 GLU A CA 1
ATOM 1534 C C . GLU A 1 191 ? 18.710 11.694 -7.740 1.00 94.69 191 GLU A C 1
ATOM 1536 O O . GLU A 1 191 ? 18.114 11.639 -6.670 1.00 94.69 191 GLU A O 1
ATOM 1541 N N . GLN A 1 192 ? 18.059 11.579 -8.901 1.00 95.31 192 GLN A N 1
ATOM 1542 C CA . GLN A 1 192 ? 16.600 11.420 -8.969 1.00 95.31 192 GLN A CA 1
ATOM 1543 C C . GLN A 1 192 ? 16.107 10.158 -8.252 1.00 95.31 192 GLN A C 1
ATOM 1545 O O . GLN A 1 192 ? 15.070 10.174 -7.586 1.00 95.31 192 GLN A O 1
ATOM 1550 N N . ARG A 1 193 ? 16.843 9.044 -8.363 1.00 91.06 193 ARG A N 1
ATOM 1551 C CA . ARG A 1 193 ? 16.510 7.811 -7.633 1.00 91.06 193 ARG A CA 1
ATOM 1552 C C . ARG A 1 193 ? 16.623 7.997 -6.125 1.00 91.06 193 ARG A C 1
ATOM 1554 O O . ARG A 1 193 ? 15.769 7.486 -5.403 1.00 91.06 193 ARG A O 1
ATOM 1561 N N . MET A 1 194 ? 17.654 8.703 -5.669 1.00 92.88 194 MET A N 1
ATOM 1562 C CA . MET A 1 194 ? 17.841 9.023 -4.255 1.00 92.88 194 MET A CA 1
ATOM 1563 C C . MET A 1 194 ? 16.739 9.961 -3.761 1.00 92.88 194 MET A C 1
ATOM 1565 O O . MET A 1 194 ? 16.085 9.634 -2.777 1.00 92.88 194 MET A O 1
ATOM 1569 N N . ALA A 1 195 ? 16.440 11.029 -4.502 1.00 96.06 195 ALA A N 1
ATOM 1570 C CA . ALA A 1 195 ? 15.399 11.998 -4.169 1.00 96.06 195 ALA A CA 1
ATOM 1571 C C . ALA A 1 195 ? 14.015 11.345 -4.031 1.00 96.06 195 ALA A C 1
ATOM 1573 O O . ALA A 1 195 ? 13.313 11.567 -3.049 1.00 96.06 195 ALA A O 1
ATOM 1574 N N . HIS A 1 196 ? 13.635 10.458 -4.957 1.00 93.75 196 HIS A N 1
ATOM 1575 C CA . HIS A 1 196 ? 12.391 9.695 -4.817 1.00 93.75 196 HIS A CA 1
ATOM 1576 C C . HIS A 1 196 ? 12.420 8.708 -3.643 1.00 93.75 196 HIS A C 1
ATOM 1578 O O . HIS A 1 196 ? 11.376 8.396 -3.073 1.00 93.75 196 HIS A O 1
ATOM 1584 N N . GLY A 1 197 ? 13.592 8.177 -3.288 1.00 94.12 197 GLY A N 1
ATOM 1585 C CA . GLY A 1 197 ? 13.761 7.365 -2.085 1.00 94.12 197 GLY A CA 1
ATOM 1586 C C . GLY A 1 197 ? 13.511 8.175 -0.812 1.00 94.12 197 GLY A C 1
ATOM 1587 O O . GLY A 1 197 ? 12.743 7.743 0.045 1.00 94.12 197 GLY A O 1
ATOM 1588 N N . GLU A 1 198 ? 14.107 9.361 -0.728 1.00 94.19 198 GLU A N 1
ATOM 1589 C CA . GLU A 1 198 ? 13.957 10.302 0.385 1.00 94.19 198 GLU A CA 1
ATOM 1590 C C . GLU A 1 198 ? 12.517 10.807 0.520 1.00 94.19 198 GLU A C 1
ATOM 1592 O O . GLU A 1 198 ? 11.964 10.799 1.617 1.00 94.19 198 GLU A O 1
ATOM 1597 N N . GLU A 1 199 ? 11.863 11.158 -0.589 1.00 96.69 199 GLU A N 1
ATOM 1598 C CA . GLU A 1 199 ? 10.462 11.593 -0.594 1.00 96.69 199 GLU A CA 1
ATOM 1599 C C . GLU A 1 199 ? 9.526 10.504 -0.050 1.00 96.69 199 GLU A C 1
ATOM 1601 O O . GLU A 1 199 ? 8.630 10.777 0.752 1.00 96.69 199 GLU A O 1
ATOM 1606 N N . ARG A 1 200 ? 9.756 9.244 -0.437 1.00 92.00 200 ARG A N 1
ATOM 1607 C CA . ARG A 1 200 ? 8.981 8.112 0.086 1.00 92.00 200 ARG A CA 1
ATOM 1608 C C . ARG A 1 200 ? 9.188 7.921 1.584 1.00 92.00 200 ARG A C 1
ATOM 1610 O O . ARG A 1 200 ? 8.207 7.722 2.292 1.00 92.00 200 ARG A O 1
ATOM 1617 N N . LEU A 1 201 ? 10.432 8.016 2.054 1.00 94.12 201 LEU A N 1
ATOM 1618 C CA . LEU A 1 201 ? 10.741 7.941 3.483 1.00 94.12 201 LEU A CA 1
ATOM 1619 C C . LEU A 1 201 ? 10.054 9.072 4.261 1.00 94.12 201 LEU A C 1
ATOM 1621 O O . LEU A 1 201 ? 9.413 8.804 5.272 1.00 94.12 201 LEU A O 1
ATOM 1625 N N . ALA A 1 202 ? 10.085 10.305 3.752 1.00 97.31 202 ALA A N 1
ATOM 1626 C CA . ALA A 1 202 ? 9.437 11.450 4.391 1.00 97.31 202 ALA A CA 1
ATOM 1627 C C . ALA A 1 202 ? 7.905 11.298 4.484 1.00 97.31 202 ALA A C 1
ATOM 1629 O O . ALA A 1 202 ? 7.287 11.685 5.481 1.00 97.31 202 ALA A O 1
ATOM 1630 N N . LEU A 1 203 ? 7.267 10.725 3.457 1.00 95.19 203 LEU A N 1
ATOM 1631 C CA . LEU A 1 203 ? 5.834 10.423 3.492 1.00 95.19 203 LEU A CA 1
ATOM 1632 C C . LEU A 1 203 ? 5.500 9.342 4.524 1.00 95.19 203 LEU A C 1
ATOM 1634 O O . LEU A 1 203 ? 4.512 9.486 5.250 1.00 95.19 203 LEU A O 1
ATOM 1638 N N . ASP A 1 204 ? 6.320 8.295 4.612 1.00 94.25 204 ASP A N 1
ATOM 1639 C CA . ASP A 1 204 ? 6.149 7.221 5.591 1.00 94.25 204 ASP A CA 1
ATOM 1640 C C . ASP A 1 204 ? 6.330 7.744 7.030 1.00 94.25 204 ASP A C 1
ATOM 1642 O O . ASP A 1 204 ? 5.493 7.468 7.892 1.00 94.25 204 ASP A O 1
ATOM 1646 N N . GLU A 1 205 ? 7.336 8.588 7.280 1.00 96.38 205 GLU A N 1
ATOM 1647 C CA . GLU A 1 205 ? 7.540 9.269 8.569 1.00 96.38 205 GLU A CA 1
ATOM 1648 C C . GLU A 1 205 ? 6.347 10.157 8.943 1.00 96.38 205 GLU A C 1
ATOM 1650 O O . GLU A 1 205 ? 5.831 10.103 10.063 1.00 96.38 205 GLU A O 1
ATOM 1655 N N . ARG A 1 206 ? 5.842 10.954 7.991 1.00 97.25 206 ARG A N 1
ATOM 1656 C CA . ARG A 1 206 ? 4.669 11.807 8.220 1.00 97.25 206 ARG A CA 1
ATOM 1657 C C . ARG A 1 206 ? 3.420 10.984 8.527 1.00 97.25 206 ARG A C 1
ATOM 1659 O O . ARG A 1 206 ? 2.615 11.390 9.368 1.00 97.25 206 ARG A O 1
ATOM 1666 N N . LYS A 1 207 ? 3.239 9.851 7.849 1.00 97.19 207 LYS A N 1
ATOM 1667 C CA . LYS A 1 207 ? 2.122 8.937 8.097 1.00 97.19 207 LYS A CA 1
ATOM 1668 C C . LYS A 1 207 ? 2.202 8.347 9.505 1.00 97.19 207 LYS A C 1
ATOM 1670 O O . LYS A 1 207 ? 1.194 8.376 10.210 1.00 97.19 207 LYS A O 1
ATOM 1675 N N . LEU A 1 208 ? 3.388 7.909 9.930 1.00 96.94 208 LEU A N 1
ATOM 1676 C CA . LEU A 1 208 ? 3.618 7.385 11.276 1.00 96.94 208 LEU A CA 1
ATOM 1677 C C . LEU A 1 208 ? 3.287 8.434 12.349 1.00 96.94 208 LEU A C 1
ATOM 1679 O O . LEU A 1 208 ? 2.535 8.152 13.276 1.00 96.94 208 LEU A O 1
ATOM 1683 N N . MET A 1 209 ? 3.732 9.679 12.165 1.00 97.50 209 MET A N 1
ATOM 1684 C CA . MET A 1 209 ? 3.430 10.788 13.080 1.00 97.50 209 MET A CA 1
ATOM 1685 C C . MET A 1 209 ? 1.927 11.068 13.225 1.00 97.50 209 MET A C 1
ATOM 1687 O O . MET A 1 209 ? 1.448 11.422 14.305 1.00 97.50 209 MET A O 1
ATOM 1691 N N . LEU A 1 210 ? 1.163 10.965 12.136 1.00 96.44 210 LEU A N 1
ATOM 1692 C CA . LEU A 1 210 ? -0.290 11.141 12.185 1.00 96.44 210 LEU A CA 1
ATOM 1693 C C . LEU A 1 210 ? -0.974 9.973 12.896 1.00 96.44 210 LEU A C 1
ATOM 1695 O O . LEU A 1 210 ? -1.932 10.190 13.6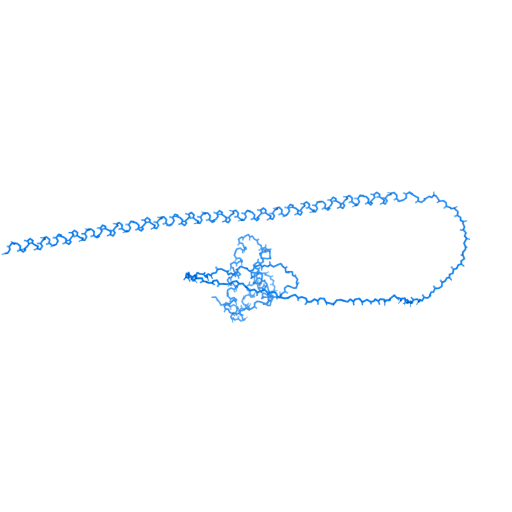38 1.00 96.44 210 LEU A O 1
ATOM 1699 N N . GLU A 1 211 ? -0.478 8.758 12.691 1.00 95.88 211 GLU A N 1
ATOM 1700 C CA . GLU A 1 211 ? -0.982 7.557 13.348 1.00 95.88 211 GLU A CA 1
ATOM 1701 C C . GLU A 1 211 ? -0.710 7.580 14.857 1.00 95.88 211 GLU A C 1
ATOM 1703 O O . GLU A 1 211 ? -1.629 7.349 15.641 1.00 95.88 211 GLU A O 1
ATOM 1708 N N . GLU A 1 212 ? 0.488 7.988 15.280 1.00 95.69 212 GLU A N 1
ATOM 1709 C CA . GLU A 1 212 ? 0.821 8.198 16.694 1.00 95.69 212 GLU A CA 1
ATOM 1710 C C . GLU A 1 212 ? -0.069 9.264 17.342 1.00 95.69 212 GLU A C 1
ATOM 1712 O O . GLU A 1 212 ? -0.613 9.050 18.427 1.00 95.69 212 GLU A O 1
ATOM 1717 N N . LYS A 1 213 ? -0.289 10.400 16.664 1.00 97.38 213 LYS A N 1
ATOM 1718 C CA . LYS A 1 213 ? -1.207 11.443 17.150 1.00 97.38 213 LYS A CA 1
ATOM 1719 C C . LYS A 1 213 ? -2.637 10.930 17.275 1.00 97.38 213 LYS A C 1
ATOM 1721 O O . LYS A 1 213 ? -3.303 11.224 18.266 1.00 97.38 213 LYS A O 1
ATOM 1726 N N . LYS A 1 214 ? -3.112 10.162 16.293 1.00 97.56 214 LYS A N 1
ATOM 1727 C CA . LYS A 1 214 ? -4.442 9.549 16.330 1.00 97.56 214 LYS A CA 1
ATOM 1728 C C . LYS A 1 214 ? -4.560 8.586 17.508 1.00 97.56 214 LYS A C 1
ATOM 1730 O O . LYS A 1 214 ? -5.525 8.679 18.261 1.00 97.56 214 LYS A O 1
ATOM 1735 N N . PHE A 1 215 ? -3.567 7.720 17.695 1.00 97.38 215 PHE A N 1
ATOM 1736 C CA . PHE A 1 215 ? -3.523 6.782 18.812 1.00 97.38 215 PHE A CA 1
ATOM 1737 C C . PHE A 1 215 ? -3.520 7.512 20.158 1.00 97.38 215 PHE A C 1
ATOM 1739 O O . PHE A 1 215 ? -4.251 7.132 21.067 1.00 97.38 215 PHE A O 1
ATOM 1746 N N . HIS A 1 216 ? -2.761 8.602 20.276 1.00 97.81 216 HIS A N 1
ATOM 1747 C CA . HIS A 1 216 ? -2.730 9.415 21.488 1.00 97.81 216 HIS A CA 1
ATOM 1748 C C . HIS A 1 216 ? -4.088 10.063 21.795 1.00 97.81 216 HIS A C 1
ATOM 1750 O O . HIS A 1 216 ? -4.559 10.001 22.930 1.00 97.81 216 HIS A O 1
ATOM 1756 N N . MET A 1 217 ? -4.746 10.641 20.786 1.00 96.25 217 MET A N 1
ATOM 1757 C CA . MET A 1 217 ? -6.084 11.222 20.934 1.00 96.25 217 MET A CA 1
ATOM 1758 C C . MET A 1 217 ? -7.123 10.168 21.329 1.00 96.25 217 MET A C 1
ATOM 1760 O O . MET A 1 217 ? -7.923 10.403 22.230 1.00 96.25 217 MET A O 1
ATOM 1764 N N . GLU A 1 218 ? -7.089 8.993 20.699 1.00 97.44 218 GLU A N 1
ATOM 1765 C CA . GLU A 1 218 ? -7.992 7.883 21.014 1.00 97.44 218 GLU A CA 1
ATOM 1766 C C . GLU A 1 218 ? -7.751 7.333 22.426 1.00 97.44 218 GLU A C 1
ATOM 1768 O O . GLU A 1 218 ? -8.700 7.122 23.179 1.00 97.44 218 GLU A O 1
ATOM 1773 N N . ALA A 1 219 ? -6.489 7.155 22.823 1.00 98.00 219 ALA A N 1
ATOM 1774 C CA . ALA A 1 219 ? -6.130 6.733 24.172 1.00 98.00 219 ALA A CA 1
ATOM 1775 C C . ALA A 1 219 ? -6.602 7.746 25.226 1.00 98.00 219 ALA A C 1
ATOM 1777 O O . ALA A 1 219 ? -7.123 7.348 26.267 1.00 98.00 219 ALA A O 1
ATOM 1778 N N . SER A 1 220 ? -6.468 9.044 24.938 1.00 97.62 220 SER A N 1
ATOM 1779 C CA . SER A 1 220 ? -6.963 10.116 25.805 1.00 97.62 220 SER A CA 1
ATOM 1780 C C . SER A 1 220 ? -8.494 10.109 25.912 1.00 97.62 220 SER A C 1
ATOM 1782 O O . SER A 1 220 ? -9.021 10.157 27.022 1.00 97.62 220 SER A O 1
ATOM 1784 N N . SER A 1 221 ? -9.211 9.947 24.790 1.00 97.81 221 SER A N 1
ATOM 1785 C CA . SER A 1 221 ? -10.682 9.822 24.768 1.00 97.81 221 SER A CA 1
ATOM 1786 C C . SER A 1 221 ? -11.150 8.656 25.633 1.00 97.81 221 SER A C 1
ATOM 1788 O O . SER A 1 221 ? -11.949 8.836 26.547 1.00 97.81 221 SER A O 1
ATOM 1790 N N . ARG A 1 222 ? -10.566 7.468 25.429 1.00 96.75 222 ARG A N 1
ATOM 1791 C CA . ARG A 1 222 ? -10.899 6.270 26.212 1.00 96.75 222 ARG A CA 1
ATOM 1792 C C . ARG A 1 222 ? -10.592 6.446 27.697 1.00 96.75 222 ARG A C 1
ATOM 1794 O O . ARG A 1 222 ? -11.345 5.972 28.543 1.00 96.75 222 ARG A O 1
ATOM 1801 N N . ALA A 1 223 ? -9.490 7.117 28.035 1.00 97.75 223 ALA A N 1
ATOM 1802 C CA . ALA A 1 223 ? -9.147 7.403 29.425 1.00 97.75 223 ALA A CA 1
ATOM 1803 C C . ALA A 1 223 ? -10.161 8.352 30.081 1.00 97.75 223 ALA A C 1
ATOM 1805 O O . ALA A 1 223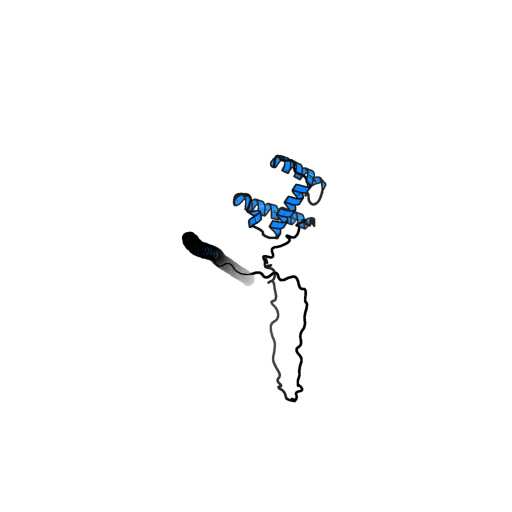 ? -10.495 8.172 31.254 1.00 97.75 223 ALA A O 1
ATOM 1806 N N . GLN A 1 224 ? -10.666 9.336 29.334 1.00 97.62 224 GLN A N 1
ATOM 1807 C CA . GLN A 1 224 ? -11.700 10.246 29.808 1.00 97.62 224 GLN A CA 1
ATOM 1808 C C . GLN A 1 224 ? -13.043 9.528 29.994 1.00 97.62 224 GLN A C 1
ATOM 1810 O O . GLN A 1 224 ? -13.607 9.607 31.082 1.00 97.62 224 GLN A O 1
ATOM 1815 N N . GLU A 1 225 ? -13.494 8.755 29.006 1.00 97.50 225 GLU A N 1
ATOM 1816 C CA . GLU A 1 225 ? -14.713 7.936 29.097 1.00 97.50 225 GLU A CA 1
ATOM 1817 C C . GLU A 1 225 ? -14.657 6.988 30.302 1.00 97.50 225 GLU A C 1
ATOM 1819 O O . GLU A 1 225 ? -15.571 6.932 31.122 1.00 97.50 225 GLU A O 1
ATOM 1824 N N . HIS A 1 226 ? -13.535 6.287 30.480 1.00 97.88 226 HIS A N 1
ATOM 1825 C CA . HIS A 1 226 ? -13.347 5.392 31.618 1.00 97.88 226 HIS A CA 1
ATOM 1826 C C . HIS A 1 226 ? -13.383 6.140 32.960 1.00 97.88 226 HIS A C 1
ATOM 1828 O O . HIS A 1 226 ? -13.919 5.638 33.950 1.00 97.88 226 HIS A O 1
ATOM 1834 N N . LYS A 1 227 ? -12.834 7.358 33.011 1.00 98.25 227 LYS A N 1
ATOM 1835 C CA . LYS A 1 227 ? -12.893 8.209 34.203 1.00 98.25 227 LYS A CA 1
ATOM 1836 C C . LYS A 1 227 ? -14.327 8.645 34.515 1.00 98.25 227 LYS A C 1
ATOM 1838 O O . LYS A 1 227 ? -14.694 8.648 35.689 1.00 98.25 227 LYS A O 1
ATOM 1843 N N . GLU A 1 228 ? -15.117 8.987 33.503 1.00 98.12 228 GLU A N 1
ATOM 1844 C CA . GLU A 1 228 ? -16.530 9.356 33.649 1.00 98.12 228 GLU A CA 1
ATOM 1845 C C . GLU A 1 228 ? -17.358 8.170 34.159 1.00 98.12 228 GLU A C 1
ATOM 1847 O O . GLU A 1 228 ? -18.065 8.311 35.156 1.00 98.12 228 GLU A O 1
ATOM 1852 N N . ILE A 1 229 ? -17.157 6.974 33.594 1.00 98.19 229 ILE A N 1
ATOM 1853 C CA . ILE A 1 229 ? -17.802 5.735 34.061 1.00 98.19 229 ILE A CA 1
ATOM 1854 C C . ILE A 1 229 ? -17.460 5.458 35.529 1.00 98.19 229 ILE A C 1
ATOM 1856 O O . ILE A 1 229 ? -18.345 5.172 36.334 1.00 98.19 229 ILE A O 1
ATOM 1860 N N . ILE A 1 230 ? -16.184 5.574 35.920 1.00 98.19 230 ILE A N 1
ATOM 1861 C CA . ILE A 1 230 ? -15.781 5.390 37.324 1.00 98.19 230 ILE A CA 1
ATOM 1862 C C . ILE A 1 230 ? -16.499 6.389 38.237 1.00 98.19 230 ILE A C 1
ATOM 1864 O O . ILE A 1 230 ? -16.894 6.030 39.347 1.00 98.19 230 ILE A O 1
ATOM 1868 N N . GLN A 1 231 ? -16.638 7.645 37.814 1.00 97.88 231 GLN A N 1
ATOM 1869 C CA . GLN A 1 231 ? -17.329 8.662 38.605 1.00 97.88 231 GLN A CA 1
ATOM 1870 C C . GLN A 1 231 ? -18.824 8.368 38.734 1.00 97.88 231 GLN A C 1
ATOM 1872 O O . GLN A 1 231 ? -19.375 8.533 39.819 1.00 97.88 231 GLN A O 1
ATOM 1877 N N . GLU A 1 232 ? -19.472 7.919 37.663 1.00 98.12 232 GLU A N 1
ATOM 1878 C CA . GLU A 1 232 ? -20.886 7.547 37.673 1.00 98.12 232 GLU A CA 1
ATOM 1879 C C . GLU A 1 232 ? -21.144 6.337 38.577 1.00 98.12 232 GLU A C 1
ATOM 1881 O O . GLU A 1 232 ? -22.007 6.393 39.452 1.00 98.12 232 GLU A O 1
ATOM 1886 N N . VAL A 1 233 ? -20.319 5.291 38.465 1.00 98.19 233 VAL A N 1
ATOM 1887 C CA . VAL A 1 233 ? -20.391 4.114 39.342 1.00 98.19 233 VAL A CA 1
ATOM 1888 C C . VAL A 1 233 ? -20.215 4.514 40.807 1.00 98.19 233 VAL A C 1
ATOM 1890 O O . VAL A 1 233 ? -20.983 4.067 41.654 1.00 98.19 233 VAL A O 1
ATOM 1893 N N . LYS A 1 234 ? -19.254 5.392 41.122 1.00 98.06 234 LYS A N 1
ATOM 1894 C CA . LYS A 1 234 ? -19.065 5.895 42.493 1.00 98.06 234 LYS A CA 1
ATOM 1895 C C . LYS A 1 234 ? -20.304 6.610 43.032 1.00 98.06 234 LYS A C 1
ATOM 1897 O O . LYS A 1 234 ? -20.709 6.321 44.151 1.00 98.06 234 LYS A O 1
ATOM 1902 N N . LYS A 1 235 ? -20.927 7.488 42.238 1.00 98.00 235 LYS A N 1
ATOM 1903 C CA . LYS A 1 235 ? -22.163 8.182 42.638 1.00 98.00 235 LYS A CA 1
ATOM 1904 C C . LYS A 1 235 ? -23.297 7.199 42.915 1.00 98.00 235 LYS A C 1
ATOM 1906 O O . LYS A 1 235 ? -23.957 7.318 43.940 1.00 98.00 235 LYS A O 1
ATOM 1911 N N . LEU A 1 236 ? -23.479 6.203 42.047 1.00 98.06 236 LEU A N 1
ATOM 1912 C CA . LEU A 1 236 ? -24.488 5.163 42.250 1.00 98.06 236 LEU A CA 1
ATOM 1913 C C . LEU A 1 236 ? -24.241 4.380 43.544 1.00 98.06 236 LEU A C 1
ATOM 1915 O O . LEU A 1 236 ? -25.189 4.104 44.273 1.00 98.06 236 LEU A O 1
ATOM 1919 N N . PHE A 1 237 ? -22.987 4.050 43.862 1.00 98.25 237 PHE A N 1
ATOM 1920 C CA . PHE A 1 237 ? -22.653 3.406 45.134 1.00 98.25 237 PHE A CA 1
ATOM 1921 C C . PHE A 1 237 ? -22.995 4.290 46.340 1.00 98.25 237 PHE A C 1
ATOM 1923 O O . PHE A 1 237 ? -23.658 3.813 47.256 1.00 98.25 237 PHE A O 1
ATOM 1930 N N . GLU A 1 238 ? -22.628 5.574 46.318 1.00 97.88 238 GLU A N 1
ATOM 1931 C CA . GLU A 1 238 ? -22.963 6.523 47.393 1.00 97.88 238 GLU A CA 1
ATOM 1932 C C . GLU A 1 238 ? -24.485 6.692 47.571 1.00 97.88 238 GLU A C 1
ATOM 1934 O O . GLU A 1 238 ? -24.983 6.820 48.690 1.00 97.88 238 GLU A O 1
ATOM 1939 N N . GLU A 1 239 ? -25.252 6.683 46.477 1.00 98.00 239 GLU A N 1
ATOM 1940 C CA . GLU A 1 239 ? -26.718 6.729 46.514 1.00 98.00 239 GLU A CA 1
ATOM 1941 C C . GLU A 1 239 ? -27.322 5.456 47.119 1.00 98.00 239 GLU A C 1
ATOM 1943 O O . GLU A 1 239 ? -28.250 5.535 47.929 1.00 98.00 239 GLU A O 1
ATOM 1948 N N . GLN A 1 240 ? -26.791 4.282 46.762 1.00 97.75 240 GLN A N 1
ATOM 1949 C CA . GLN A 1 240 ? -27.221 3.012 47.349 1.00 97.75 240 GLN A CA 1
ATOM 1950 C C . GLN A 1 240 ? -26.904 2.951 48.846 1.00 97.75 240 GLN A C 1
ATOM 1952 O O . GLN A 1 240 ? -27.761 2.534 49.623 1.00 97.75 240 GLN A O 1
ATOM 1957 N N . GLU A 1 241 ? -25.722 3.408 49.269 1.00 97.75 241 GLU A N 1
ATOM 1958 C CA . GLU A 1 241 ? -25.351 3.476 50.687 1.00 97.75 241 GLU A CA 1
ATOM 1959 C C . GLU A 1 241 ? -26.319 4.360 51.479 1.00 97.75 241 GLU A C 1
ATOM 1961 O O . GLU A 1 241 ? -26.871 3.912 52.486 1.00 97.75 241 GLU A O 1
ATOM 1966 N N . LYS A 1 242 ? -26.625 5.567 50.985 1.00 97.81 242 LYS A N 1
ATOM 1967 C CA . LYS A 1 242 ? -27.613 6.459 51.620 1.00 97.81 242 LYS A CA 1
ATOM 1968 C C . LYS A 1 242 ? -28.988 5.810 51.737 1.00 97.81 242 LYS A C 1
ATOM 1970 O O . LYS A 1 242 ? -29.612 5.884 52.792 1.00 97.81 242 LYS A O 1
ATOM 1975 N N . ARG A 1 243 ? -29.448 5.132 50.684 1.00 97.88 243 ARG A N 1
ATOM 1976 C CA . ARG A 1 243 ? -30.747 4.449 50.689 1.00 97.88 243 ARG A CA 1
ATOM 1977 C C . ARG A 1 243 ? -30.794 3.303 51.699 1.00 97.88 243 ARG A C 1
ATOM 1979 O O . ARG A 1 243 ? -31.812 3.109 52.359 1.00 97.88 243 ARG A O 1
ATOM 1986 N N . ILE A 1 244 ? -29.701 2.552 51.842 1.00 97.19 244 ILE A N 1
ATOM 1987 C CA . ILE A 1 244 ? -29.580 1.513 52.871 1.00 97.19 244 ILE A CA 1
ATOM 1988 C C . ILE A 1 244 ? -29.628 2.148 54.265 1.00 97.19 244 ILE A C 1
ATOM 1990 O O . ILE A 1 244 ? -30.372 1.670 55.120 1.00 97.19 244 ILE A O 1
ATOM 1994 N N . GLU A 1 245 ? -28.891 3.235 54.501 1.00 97.31 245 GLU A N 1
ATOM 1995 C CA . GLU A 1 245 ? -28.916 3.942 55.787 1.00 97.31 245 GLU A CA 1
ATOM 1996 C C . GLU A 1 245 ? -30.311 4.466 56.152 1.00 97.31 245 GLU A C 1
ATOM 1998 O O . GLU A 1 245 ? -30.717 4.375 57.313 1.00 97.31 245 GLU A O 1
ATOM 2003 N N . GLU A 1 246 ? -31.049 5.011 55.185 1.00 97.12 246 GLU A N 1
ATOM 2004 C CA . GLU A 1 246 ? -32.431 5.467 55.368 1.00 97.12 246 GLU A CA 1
ATOM 2005 C C . GLU A 1 246 ? -33.350 4.311 55.775 1.00 97.12 246 GLU A C 1
ATOM 2007 O O . GLU A 1 246 ? -34.021 4.403 56.804 1.00 97.12 246 GLU A O 1
ATOM 2012 N N . LEU A 1 247 ? -33.302 3.184 55.056 1.00 96.38 247 LEU A N 1
ATOM 2013 C CA . LEU A 1 247 ? -34.085 1.987 55.390 1.00 96.38 247 LEU A CA 1
ATOM 2014 C C . LEU A 1 247 ? -33.741 1.429 56.779 1.00 96.38 247 LEU A C 1
ATOM 2016 O O . LEU A 1 247 ? -34.619 0.958 57.507 1.00 96.38 247 LEU A O 1
ATOM 2020 N N . VAL A 1 248 ? -32.467 1.473 57.177 1.00 96.81 248 VAL A N 1
ATOM 2021 C CA . VAL A 1 248 ? -32.043 1.057 58.522 1.00 96.81 248 VAL A CA 1
ATOM 2022 C C . VAL A 1 248 ? -32.604 2.005 59.589 1.00 96.81 248 VAL A C 1
ATOM 2024 O O . VAL A 1 248 ? -33.123 1.537 60.604 1.00 96.81 248 VAL A O 1
ATOM 2027 N N . LYS A 1 249 ? -32.564 3.326 59.364 1.00 96.06 249 LYS A N 1
ATOM 2028 C CA . LYS A 1 249 ? -33.132 4.330 60.286 1.00 96.06 249 LYS A CA 1
ATOM 2029 C C . LYS A 1 249 ? -34.649 4.191 60.429 1.00 96.06 249 LYS A C 1
ATOM 2031 O O . LYS A 1 249 ? -35.152 4.253 61.552 1.00 96.06 249 LYS A O 1
ATOM 2036 N N . GLU A 1 250 ? -35.369 3.979 59.329 1.00 94.69 250 GLU A N 1
ATOM 2037 C CA . GLU A 1 250 ? -36.821 3.759 59.333 1.00 94.69 250 GLU A CA 1
ATOM 2038 C C . GLU A 1 250 ? -37.197 2.519 60.152 1.00 94.69 250 GLU A C 1
ATOM 2040 O O . GLU A 1 250 ? -38.046 2.603 61.043 1.00 94.69 250 GLU A O 1
ATOM 2045 N N . ASN A 1 251 ? -36.502 1.396 59.936 1.00 92.88 251 ASN A N 1
ATOM 2046 C CA . ASN A 1 251 ? -36.728 0.168 60.700 1.00 92.88 251 ASN A CA 1
ATOM 2047 C C . ASN A 1 251 ? -36.486 0.368 62.205 1.00 92.88 251 ASN A C 1
ATOM 2049 O O . ASN A 1 251 ? -37.312 -0.043 63.021 1.00 92.88 251 ASN A O 1
ATOM 2053 N N . LEU A 1 252 ? -35.402 1.048 62.595 1.00 92.88 252 LEU A N 1
ATOM 2054 C CA . LEU A 1 252 ? -35.120 1.343 64.006 1.00 92.88 252 LEU A CA 1
ATOM 2055 C C . LEU A 1 252 ? -36.172 2.275 64.636 1.00 92.88 252 LEU A C 1
ATOM 2057 O O . LEU A 1 252 ? -36.541 2.090 65.797 1.00 92.88 252 LEU A O 1
ATOM 20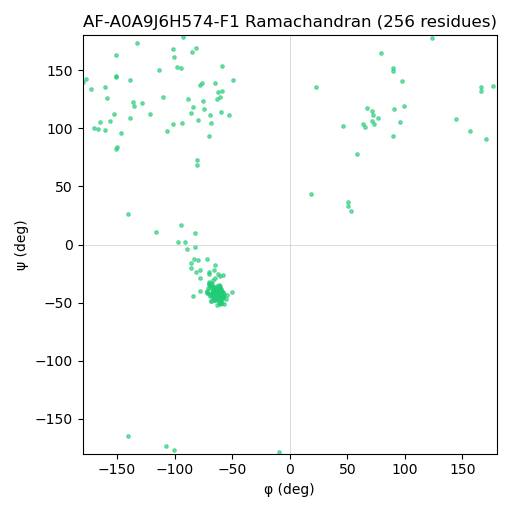61 N N . SER A 1 253 ? -36.692 3.251 63.882 1.00 91.50 253 SER A N 1
ATOM 2062 C CA . SER A 1 253 ? -37.760 4.147 64.353 1.00 91.50 253 SER A CA 1
ATOM 2063 C C . SER A 1 253 ? -39.080 3.408 64.589 1.00 91.50 253 SER A C 1
ATOM 2065 O O . SER A 1 253 ? -39.768 3.683 65.575 1.00 91.50 253 SER A O 1
ATOM 2067 N N . CYS A 1 254 ? -39.421 2.447 63.725 1.00 83.88 254 CYS A N 1
ATOM 2068 C CA . CYS A 1 254 ? -40.596 1.593 63.894 1.00 83.88 254 CYS A CA 1
ATOM 2069 C C . CYS A 1 254 ? -40.492 0.684 65.129 1.00 83.88 254 CYS A C 1
ATOM 2071 O O . CYS A 1 254 ? -41.484 0.531 65.836 1.00 83.88 254 CYS A O 1
ATOM 2073 N N . PHE A 1 255 ? -39.309 0.141 65.435 1.00 84.56 255 PHE A N 1
ATOM 2074 C CA . PHE A 1 255 ? -39.102 -0.715 66.614 1.00 84.56 255 PHE A CA 1
ATOM 2075 C C . PHE A 1 255 ? -39.168 0.030 67.958 1.00 84.56 255 PHE A C 1
ATOM 2077 O O . PHE A 1 255 ? -39.494 -0.580 68.966 1.00 84.56 255 PHE A O 1
ATOM 2084 N N . SER A 1 256 ? -38.884 1.334 67.992 1.00 77.38 256 SER A N 1
ATOM 2085 C CA . SER A 1 256 ? -38.898 2.146 69.225 1.00 77.38 256 SER A CA 1
ATOM 2086 C C . SER A 1 256 ? -40.309 2.576 69.677 1.00 77.38 256 SER A C 1
ATOM 2088 O O . SER A 1 256 ? -40.494 3.049 70.796 1.00 77.38 256 SER A O 1
ATOM 2090 N N . LYS A 1 257 ? -41.322 2.433 68.811 1.00 72.94 257 LYS A N 1
ATOM 2091 C CA . LYS A 1 257 ? -42.714 2.850 69.077 1.00 72.94 257 LYS A CA 1
ATOM 2092 C C . LYS A 1 257 ? -43.633 1.717 69.562 1.00 72.94 257 LYS A C 1
ATOM 2094 O O . LYS A 1 257 ? -44.825 1.966 69.736 1.00 72.94 257 LYS A O 1
ATOM 2099 N N . VAL A 1 258 ? -43.101 0.508 69.739 1.00 61.06 258 VAL A N 1
ATOM 2100 C CA . VAL A 1 258 ? -43.806 -0.686 70.242 1.00 61.06 258 VAL 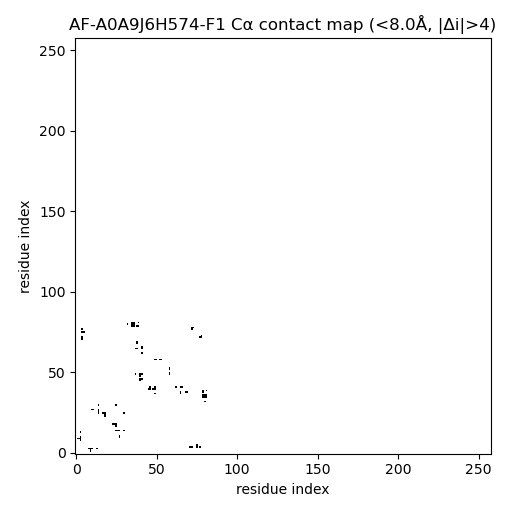A CA 1
ATOM 2101 C C . VAL A 1 258 ? -43.348 -0.965 71.665 1.00 61.06 258 VAL A C 1
ATOM 2103 O O . VAL A 1 258 ? -44.229 -1.240 72.506 1.00 61.06 258 VAL A O 1
#

Mean predicted aligned error: 21.51 Å

Foldseek 3Di:
DDDCLVPVVCLVVVQVVVCVVVVDRDDSVRVLLVLLVLLVCLVVVVVVVLVPDDDPVVSVVSNVVSVVVNVVCVVSVNDRPDDPPPDDDPDDDDDDDDDDDDDDDDDDDDDDDDDDDDDDDDDDDDDDDDDDDDDDDDDDDDDDDDDDDDDDDDDDDPPPPVVVVVVVVVVVVVVVVVVVVVVVVVVVVVVVVVVVVVVVVVVVVVVVVVVVVVVVVVVVVVVVVVVVVVVVVVVVVVVVVVVVVVVVVVVVVVVVVD